Protein AF-B5W7U4-F1 (afdb_monomer)

Secondary structure (DSSP, 8-state):
--------TTS--HHHHHHHHHHHHHTT-------TT----TTPPPHHHHHHHHH---GGG--EEEE---B---PPPHHHHHT--HHHHHHHHHHHHHHHHHHHHHHHHHHHHHHHT--EEEE--BS-EEE-SPPPTTSPPPEEEEEE-HHHHHHH----PPP--TT-GGGHHHHHHHHHHHHHH-B--SSSTT-BHHHHHHHHHHH-

Radius of gyration: 19.17 Å; Cα contacts (8 Å, |Δi|>4): 234; chains: 1; bounding box: 53×56×49 Å

Sequence (208 aa):
MPVFSDRRPDSLSQLDLARQINQALEQGAHVINISGGQLAQANEAYPALLLEKNNGLTLKDIAVLSIGTGNTTCPYSYEEIKGWSSLGWVQHLPDIFLNPASQNSEDIGNQILDSVGSDILRLDFDLNDRLQVEKQPGRLRSLLEKPHNRYIFKKYQKYQKIGEEIDNPENCQELIEAAKCFLDCGEVYDQKPGVPVRDAIPQFIKLH

pLDDT: mean 71.8, std 17.72, range [25.89, 96.06]

Mean predicted aligned error: 11.26 Å

Organism: NCBI:txid513049

Foldseek 3Di:
DDDDDDDDPPDCDPVNLVVLVVVLVVVPADEDEDELQPPDDPPDDQVLVVCCVPVVDDLQNYEYEYEYLAAEPDDDDPVRVVPDDPVNCVVCVSNVPSRVSSVVSVVVVCVVSVVSVHHYAYDYYHQKQFFDPDDDPPDDTDTDPQIAQPLCCVVPVDRDHADPDPPDPVRVVVSVVSSSSCQVANAGPDDDGPHRNVRVSVVSSVVD

Nearest PDB structures (foldseek):
  3gfr-assembly2_B  TM=2.392E-01  e=8.976E-02  Bacillus subtilis
  3gfq-assembly1_A  TM=2.478E-01  e=8.976E-02  Bacillus subtilis
  7bx9-assembly1_A  TM=2.805E-01  e=4.070E-01  Bacillus amyloliquefaciens
  2uz3-assembly1_A  TM=3.017E-01  e=7.640E-01  Ureaplasma urealyticum

Solvent-accessible surface area (backbone atoms only — not comparable to full-atom values): 12488 Å² total; per-residue (Å²): 131,91,80,86,82,87,88,58,99,90,53,88,40,75,67,52,52,52,48,51,53,51,50,40,45,76,71,67,44,53,76,48,79,53,51,36,74,63,80,70,57,98,83,64,72,58,70,66,60,51,45,24,72,74,68,74,46,56,62,59,79,44,48,36,50,30,47,46,87,49,38,84,56,82,80,80,50,71,74,57,59,71,68,49,50,78,68,52,51,61,72,46,44,61,73,66,52,31,58,57,48,24,52,51,53,47,56,52,48,50,54,58,33,56,75,57,71,20,57,69,47,67,49,63,48,65,48,37,47,42,58,47,86,70,80,51,89,99,51,83,64,50,70,41,96,72,46,15,19,59,36,45,25,73,73,68,76,40,89,44,63,61,75,78,62,89,88,44,74,84,35,51,65,54,52,52,50,41,52,53,26,32,47,73,75,29,52,33,72,89,86,51,70,78,40,42,37,69,55,48,55,60,52,57,62,71,76,98

Structure (mmCIF, N/CA/C/O backbone):
data_AF-B5W7U4-F1
#
_entry.id   AF-B5W7U4-F1
#
loop_
_atom_site.group_PDB
_atom_site.id
_atom_site.type_symbol
_atom_site.label_atom_id
_atom_site.label_alt_id
_atom_site.label_comp_id
_atom_site.label_asym_id
_atom_site.label_entity_id
_atom_site.label_seq_id
_atom_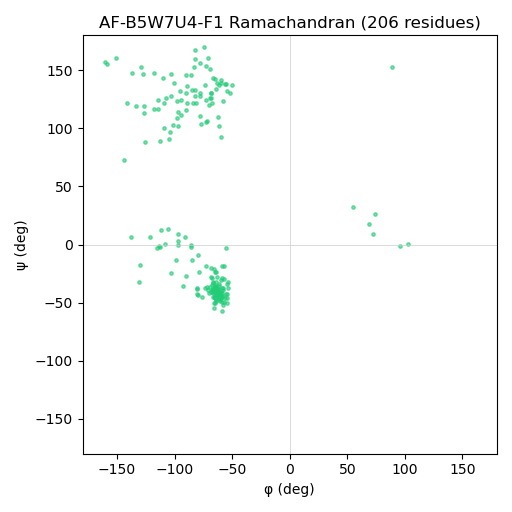site.pdbx_PDB_ins_code
_atom_site.Cartn_x
_atom_site.Cartn_y
_atom_site.Cartn_z
_atom_site.occupancy
_atom_site.B_iso_or_equiv
_atom_site.auth_seq_id
_atom_site.auth_comp_id
_atom_site.auth_asym_id
_atom_site.auth_atom_id
_atom_site.pdbx_PDB_model_num
ATOM 1 N N . MET A 1 1 ? -9.839 31.665 -4.319 1.00 25.89 1 MET A N 1
ATOM 2 C CA . MET A 1 1 ? -9.625 30.207 -4.191 1.00 25.89 1 MET A CA 1
ATOM 3 C C . MET A 1 1 ? -10.327 29.515 -5.343 1.00 25.89 1 MET A C 1
ATOM 5 O O . MET A 1 1 ? -11.517 29.777 -5.488 1.00 25.89 1 MET A O 1
ATOM 9 N N . PRO A 1 2 ? -9.665 28.690 -6.171 1.00 28.50 2 PRO A N 1
ATOM 10 C CA . PRO A 1 2 ? -10.399 27.908 -7.150 1.00 28.50 2 PRO A CA 1
ATOM 11 C C . PRO A 1 2 ? -11.054 26.709 -6.453 1.00 28.50 2 PRO A C 1
ATOM 13 O O . PRO A 1 2 ? -10.422 25.999 -5.674 1.00 28.50 2 PRO A O 1
ATOM 16 N N . VAL A 1 3 ? -12.344 26.534 -6.720 1.00 30.22 3 VAL A N 1
ATOM 17 C CA . VAL A 1 3 ? -13.163 25.394 -6.306 1.00 30.22 3 VAL A CA 1
ATOM 18 C C . VAL A 1 3 ? -13.204 24.443 -7.498 1.00 30.22 3 VAL A C 1
ATOM 20 O O . VAL A 1 3 ? -13.747 24.802 -8.542 1.00 30.22 3 VAL A O 1
ATOM 23 N N . PHE A 1 4 ? -12.618 23.254 -7.373 1.00 29.19 4 PHE A N 1
ATOM 24 C CA . PHE A 1 4 ? -12.817 22.187 -8.354 1.00 29.19 4 PHE A CA 1
ATOM 25 C C . PHE A 1 4 ? -14.143 21.485 -8.044 1.00 29.19 4 PHE A C 1
ATOM 27 O O . PHE A 1 4 ? -14.347 21.005 -6.931 1.00 29.19 4 PHE A O 1
ATOM 34 N N . SER A 1 5 ? -15.065 21.463 -9.010 1.00 35.34 5 SER A N 1
ATOM 35 C CA . SER A 1 5 ? -16.330 20.733 -8.904 1.00 35.34 5 SER A CA 1
ATOM 36 C C . SER A 1 5 ? -16.212 19.383 -9.610 1.00 35.34 5 SER A C 1
ATOM 38 O O . SER A 1 5 ? -16.190 19.348 -10.841 1.00 35.34 5 SER A O 1
ATOM 40 N N . ASP A 1 6 ? -16.184 18.287 -8.856 1.00 37.12 6 ASP A N 1
ATOM 41 C CA . ASP A 1 6 ? -16.332 16.941 -9.414 1.00 37.12 6 ASP A CA 1
ATOM 42 C C . ASP A 1 6 ? -17.819 16.564 -9.435 1.00 37.12 6 ASP A C 1
ATOM 44 O O . ASP A 1 6 ? -18.481 16.489 -8.401 1.00 37.12 6 ASP A O 1
ATOM 48 N N . ARG A 1 7 ? -18.376 16.374 -10.636 1.00 36.41 7 ARG A N 1
ATOM 49 C CA . ARG A 1 7 ? -19.742 15.877 -10.854 1.00 36.41 7 ARG A CA 1
ATOM 50 C C . ARG A 1 7 ? -19.669 14.489 -11.486 1.00 36.41 7 ARG A C 1
ATOM 52 O O . ARG A 1 7 ? -19.688 14.381 -12.711 1.00 36.41 7 ARG A O 1
ATOM 59 N N . ARG A 1 8 ? -19.611 13.433 -10.670 1.00 40.44 8 ARG A N 1
ATOM 60 C CA . ARG A 1 8 ? -19.979 12.063 -11.075 1.00 40.44 8 ARG A CA 1
ATOM 61 C C . ARG A 1 8 ? -20.711 11.360 -9.917 1.00 40.44 8 ARG A C 1
ATOM 63 O O . ARG A 1 8 ? -20.119 11.259 -8.850 1.00 40.44 8 ARG A O 1
ATOM 70 N N . PRO A 1 9 ? -21.960 10.890 -10.103 1.00 37.53 9 PRO A N 1
ATOM 71 C CA . PRO A 1 9 ? -22.783 10.325 -9.022 1.00 37.53 9 PRO A CA 1
ATOM 72 C C . PRO A 1 9 ? -22.293 8.983 -8.449 1.00 37.53 9 PRO A C 1
ATOM 74 O O . PRO A 1 9 ? -22.641 8.654 -7.322 1.00 37.53 9 PRO A O 1
ATOM 77 N N . ASP A 1 10 ? -21.467 8.235 -9.195 1.00 39.84 10 ASP A N 1
ATOM 78 C CA . ASP A 1 10 ? -21.130 6.830 -8.884 1.00 39.84 10 ASP A CA 1
ATOM 79 C C . ASP A 1 10 ? -19.658 6.620 -8.461 1.00 39.84 10 ASP A C 1
ATOM 81 O O . ASP A 1 10 ? -19.134 5.499 -8.412 1.00 39.84 10 ASP A O 1
ATOM 85 N N . SER A 1 11 ? -18.946 7.710 -8.179 1.00 42.41 11 SER A N 1
ATOM 86 C CA . SER A 1 11 ? -17.559 7.680 -7.716 1.00 42.41 11 SER A CA 1
ATOM 87 C C . SER A 1 11 ? -17.435 8.483 -6.437 1.00 42.41 11 SER A C 1
ATOM 89 O O . SER A 1 11 ? -17.670 9.687 -6.448 1.00 42.41 11 SER A O 1
ATOM 91 N N . LEU A 1 12 ? -17.027 7.814 -5.363 1.00 41.31 12 LEU A N 1
ATOM 92 C CA . LEU A 1 12 ? -16.633 8.447 -4.112 1.00 41.31 12 LEU A CA 1
ATOM 93 C C . LEU A 1 12 ? -15.423 9.341 -4.432 1.00 41.31 12 LEU A C 1
ATOM 95 O O . LEU A 1 12 ? -14.332 8.840 -4.713 1.00 41.31 12 LEU A O 1
ATOM 99 N N . SER A 1 13 ? -15.645 10.652 -4.547 1.00 47.38 13 SER A N 1
ATOM 100 C CA . SER A 1 13 ? -14.589 11.581 -4.953 1.00 47.38 13 SER A CA 1
ATOM 101 C C . SER A 1 13 ? -13.556 11.723 -3.832 1.00 47.38 13 SER A C 1
ATOM 103 O O . SER A 1 13 ? -13.844 11.445 -2.667 1.00 47.38 13 SER A O 1
ATOM 105 N N . GLN A 1 14 ? -12.345 12.194 -4.145 1.00 37.75 14 GLN A N 1
ATOM 106 C CA . GLN A 1 14 ? -11.347 12.489 -3.103 1.00 37.75 14 GLN A CA 1
ATOM 107 C C . GLN A 1 14 ? -11.877 13.508 -2.079 1.00 37.75 14 GLN A C 1
ATOM 109 O O . GLN A 1 14 ? -11.525 13.445 -0.903 1.00 37.75 14 GLN A O 1
ATOM 114 N N . LEU A 1 15 ? -12.774 14.403 -2.512 1.00 41.50 15 LEU A N 1
ATOM 115 C CA . LEU A 1 15 ? -13.481 15.330 -1.638 1.00 41.50 15 LEU A CA 1
ATOM 116 C C . LEU A 1 15 ? -14.472 14.599 -0.722 1.00 41.50 15 LEU A C 1
ATOM 118 O O . LEU A 1 15 ? -14.550 14.930 0.454 1.00 41.50 15 LEU A O 1
ATOM 122 N N . ASP A 1 16 ? -15.198 13.599 -1.224 1.00 46.88 16 ASP A N 1
ATOM 123 C CA . ASP A 1 16 ? -16.137 12.811 -0.415 1.00 46.88 16 ASP A CA 1
ATOM 124 C C . ASP A 1 16 ? -15.412 11.932 0.602 1.00 46.88 16 ASP A C 1
ATOM 126 O O . ASP A 1 16 ? -15.879 11.811 1.732 1.00 46.88 16 ASP A O 1
ATOM 130 N N . LEU A 1 17 ? -14.254 11.372 0.237 1.00 45.28 17 LEU A N 1
ATOM 131 C CA . LEU A 1 17 ? -13.391 10.642 1.166 1.00 45.28 17 LEU A CA 1
ATOM 132 C C . LEU A 1 17 ? -12.855 11.576 2.258 1.00 45.28 17 LEU A C 1
ATOM 134 O O . LEU A 1 17 ? -12.986 11.273 3.438 1.00 45.28 17 LEU A O 1
ATOM 138 N N . ALA A 1 18 ? -12.325 12.744 1.883 1.00 45.62 18 ALA A N 1
ATOM 139 C CA . ALA A 1 18 ? -11.853 13.741 2.843 1.00 45.62 18 ALA A CA 1
ATOM 140 C C . ALA A 1 18 ? -12.984 14.250 3.755 1.00 45.62 18 ALA A C 1
ATOM 142 O O . ALA A 1 18 ? -12.779 14.440 4.952 1.00 45.62 18 ALA A O 1
ATOM 143 N N . ARG A 1 19 ? -14.197 14.432 3.216 1.00 49.47 19 ARG A N 1
ATOM 144 C CA . ARG A 1 19 ? -15.382 14.801 4.003 1.00 49.47 19 ARG A CA 1
ATOM 145 C C . ARG A 1 19 ? -15.801 13.695 4.959 1.00 49.47 19 ARG A C 1
ATOM 147 O O . ARG A 1 19 ? -16.132 14.014 6.090 1.00 49.47 19 ARG A O 1
ATOM 154 N N . GLN A 1 20 ? -15.768 12.435 4.535 1.00 49.50 20 GLN A N 1
ATOM 155 C CA . GLN A 1 20 ? -16.094 11.299 5.399 1.00 49.50 20 GLN A CA 1
ATOM 156 C C . GLN A 1 20 ? -15.055 11.110 6.507 1.00 49.50 20 GLN A C 1
ATOM 158 O O . GLN A 1 20 ? -15.439 10.884 7.647 1.00 49.50 20 GLN A O 1
ATOM 163 N N . ILE A 1 21 ? -13.764 11.295 6.208 1.00 51.03 21 ILE A N 1
ATOM 164 C CA . ILE A 1 21 ? -12.695 11.304 7.216 1.00 51.03 21 ILE A CA 1
ATOM 165 C C . ILE A 1 21 ? -12.925 12.436 8.225 1.00 51.03 21 ILE A C 1
ATOM 167 O O . ILE A 1 21 ? -12.909 12.193 9.427 1.00 51.03 21 ILE A O 1
ATOM 171 N N . ASN A 1 22 ? -13.203 13.659 7.760 1.00 49.38 22 ASN A N 1
ATOM 172 C CA . ASN A 1 22 ? -13.499 14.785 8.652 1.00 49.38 22 ASN A CA 1
ATOM 173 C C . ASN A 1 22 ? -14.768 14.556 9.483 1.00 49.38 22 ASN A C 1
ATOM 175 O O . ASN A 1 22 ? -14.786 14.878 10.663 1.00 49.38 22 ASN A O 1
ATOM 179 N N . GLN A 1 23 ? -15.809 13.970 8.894 1.00 50.22 23 GLN A N 1
ATOM 180 C CA . GLN A 1 23 ? -17.042 13.650 9.607 1.00 50.22 23 GLN A CA 1
ATOM 181 C C . GLN A 1 23 ? -16.817 12.569 10.674 1.00 50.22 23 GLN A C 1
ATOM 183 O O . GLN A 1 23 ? -17.358 12.688 11.768 1.00 50.22 23 GLN A O 1
ATOM 188 N N . ALA A 1 24 ? -15.990 11.559 10.391 1.00 48.78 24 ALA A N 1
ATOM 189 C CA . ALA A 1 24 ? -15.591 10.555 11.375 1.00 48.78 24 ALA A CA 1
ATOM 190 C C . ALA A 1 24 ? -14.791 11.194 12.526 1.00 48.78 24 ALA A C 1
ATOM 192 O O . ALA A 1 24 ? -15.079 10.932 13.691 1.00 48.78 24 ALA A O 1
ATOM 193 N N . LEU A 1 25 ? -13.853 12.102 12.218 1.00 48.84 25 LEU A N 1
ATOM 194 C CA . LEU A 1 25 ? -13.113 12.878 13.224 1.00 48.84 25 LEU A CA 1
ATOM 195 C C . LEU A 1 25 ? -14.047 13.720 14.113 1.00 48.84 25 LEU A C 1
ATOM 197 O O . LEU A 1 25 ? -13.903 13.720 15.333 1.00 48.84 25 LEU A O 1
ATOM 201 N N . GLU A 1 26 ? -15.028 14.409 13.520 1.00 48.09 26 GLU A N 1
ATOM 202 C CA . GLU A 1 26 ? -16.044 15.189 14.249 1.00 48.09 26 GLU A CA 1
ATOM 203 C C . GLU A 1 26 ? -16.940 14.316 15.142 1.00 48.09 26 GLU A C 1
ATOM 205 O O . GLU A 1 26 ? -17.432 14.787 16.167 1.00 48.09 26 GLU A O 1
ATOM 210 N N . GLN A 1 27 ? -17.141 13.047 14.776 1.00 51.25 27 GLN A N 1
ATOM 211 C CA . GLN A 1 27 ? -17.921 12.072 15.543 1.00 51.25 27 GLN A CA 1
ATOM 212 C C . GLN A 1 27 ? -17.107 11.361 16.633 1.00 51.25 27 GLN A C 1
ATOM 214 O O . GLN A 1 27 ? -17.669 10.581 17.397 1.00 51.25 27 GLN A O 1
ATOM 219 N N . GLY A 1 28 ? -15.818 11.686 16.768 1.00 43.66 28 GLY A N 1
ATOM 220 C CA . GLY A 1 28 ? -14.948 11.161 17.818 1.00 43.66 28 GLY A CA 1
ATOM 221 C C . GLY A 1 28 ? -13.998 10.058 17.358 1.00 43.66 28 GLY A C 1
ATOM 222 O O . GLY A 1 28 ? -13.191 9.604 18.169 1.00 43.66 28 GLY A O 1
ATOM 223 N N . ALA A 1 29 ? -14.009 9.669 16.078 1.00 48.19 29 ALA A N 1
ATOM 224 C CA . ALA A 1 29 ? -13.000 8.761 15.543 1.00 48.19 29 ALA A CA 1
ATOM 225 C C . ALA A 1 29 ? -11.613 9.405 15.656 1.00 48.19 29 ALA A C 1
ATOM 227 O O . ALA A 1 29 ? -11.428 10.591 15.382 1.00 48.19 29 ALA A O 1
ATOM 228 N N . HIS A 1 30 ? -10.619 8.628 16.070 1.00 53.00 30 HIS A N 1
ATOM 229 C CA . HIS A 1 30 ? -9.242 9.095 16.190 1.00 53.00 30 HIS A CA 1
ATOM 230 C C . HIS A 1 30 ? -8.434 8.538 15.020 1.00 53.00 30 HIS A C 1
ATOM 232 O O . HIS A 1 30 ? -7.978 7.400 15.045 1.00 53.00 30 HIS A O 1
ATOM 238 N N . VAL A 1 31 ? -8.264 9.334 13.960 1.00 46.78 31 VAL A N 1
ATOM 239 C CA . VAL A 1 31 ? -7.484 8.911 12.789 1.00 46.78 31 VAL A CA 1
ATOM 240 C C . VAL A 1 31 ? -5.997 9.023 13.108 1.00 46.78 31 VAL A C 1
ATOM 242 O O . VAL A 1 31 ? -5.451 10.121 13.219 1.00 46.78 31 VAL A O 1
ATOM 245 N N . ILE A 1 32 ? -5.333 7.877 13.229 1.00 51.22 32 ILE A N 1
ATOM 246 C CA . ILE A 1 32 ? -3.880 7.800 13.360 1.00 51.22 32 ILE A CA 1
ATOM 247 C C . ILE A 1 32 ? -3.292 7.521 11.979 1.00 51.22 32 ILE A C 1
ATOM 249 O O . ILE A 1 32 ? -3.282 6.386 11.511 1.00 51.22 32 ILE A O 1
ATOM 253 N N . ASN A 1 33 ? -2.756 8.557 11.334 1.00 45.91 33 ASN A N 1
ATOM 254 C CA . ASN A 1 33 ? -1.954 8.366 10.133 1.00 45.91 33 ASN A CA 1
ATOM 255 C C . ASN A 1 33 ? -0.597 7.758 10.511 1.00 45.91 33 ASN A C 1
ATOM 257 O O . ASN A 1 33 ? 0.261 8.457 11.049 1.00 45.91 33 ASN A O 1
ATOM 261 N N . ILE A 1 34 ? -0.398 6.476 10.214 1.00 49.34 34 ILE A N 1
ATOM 262 C CA . ILE A 1 34 ? 0.911 5.827 10.313 1.00 49.34 34 ILE A CA 1
ATOM 263 C C . ILE A 1 34 ? 1.449 5.653 8.898 1.00 49.34 34 ILE A C 1
ATOM 265 O O . ILE A 1 34 ? 1.186 4.654 8.223 1.00 49.34 34 ILE A O 1
ATOM 269 N N . SER A 1 35 ? 2.201 6.653 8.430 1.00 47.84 35 SER A N 1
ATOM 270 C CA . SER A 1 35 ? 2.972 6.491 7.201 1.00 47.84 35 SER A CA 1
ATOM 271 C C . SER A 1 35 ? 4.105 5.503 7.469 1.00 47.84 35 SER A C 1
ATOM 273 O O . SER A 1 35 ? 4.905 5.723 8.379 1.00 47.84 35 SER A O 1
ATOM 275 N N . GLY A 1 36 ? 4.205 4.457 6.651 1.00 42.00 36 GLY A N 1
ATOM 276 C CA . GLY A 1 36 ? 5.227 3.412 6.771 1.00 42.00 36 GLY A CA 1
ATOM 277 C C . GLY A 1 36 ? 6.680 3.899 6.721 1.00 42.00 36 GLY A C 1
ATOM 278 O O . GLY A 1 36 ? 7.585 3.200 7.162 1.00 42.00 36 GLY A O 1
ATOM 279 N N . GLY A 1 37 ? 6.906 5.114 6.212 1.00 40.34 37 GLY A N 1
ATOM 280 C CA . GLY A 1 37 ? 8.225 5.743 6.136 1.00 40.34 37 GLY A CA 1
ATOM 281 C C . GLY A 1 37 ? 8.661 6.500 7.394 1.00 40.34 37 GLY A C 1
ATOM 282 O O . GLY A 1 37 ? 9.768 7.041 7.420 1.00 40.34 37 GLY A O 1
ATOM 283 N N . GLN A 1 38 ? 7.824 6.579 8.434 1.00 43.66 38 GLN A N 1
ATOM 284 C CA . GLN A 1 38 ? 8.236 7.207 9.683 1.00 43.66 38 GLN A CA 1
ATOM 285 C C . GLN A 1 38 ? 9.127 6.226 10.446 1.00 43.66 38 GLN A C 1
ATOM 287 O O . GLN A 1 38 ? 8.646 5.259 11.031 1.00 43.66 38 GLN A O 1
ATOM 292 N N . LEU A 1 39 ? 10.440 6.477 10.424 1.00 39.34 39 LEU A N 1
ATOM 293 C CA . LEU A 1 39 ? 11.394 5.814 11.307 1.00 39.34 39 LEU A CA 1
ATOM 294 C C . LEU A 1 39 ? 10.992 6.136 12.749 1.00 39.34 39 LEU A C 1
ATOM 296 O O . LEU A 1 39 ? 11.381 7.170 13.293 1.00 39.34 39 LEU A O 1
ATOM 300 N N . ALA A 1 40 ? 10.181 5.274 13.359 1.00 40.72 40 ALA A N 1
ATOM 301 C CA . ALA A 1 40 ? 9.973 5.320 14.792 1.00 40.72 40 ALA A CA 1
ATOM 302 C C . ALA A 1 40 ? 11.350 5.151 15.438 1.00 40.72 40 ALA A C 1
ATOM 304 O O . ALA A 1 40 ? 12.072 4.189 15.153 1.00 40.72 40 ALA A O 1
ATOM 305 N N . GLN A 1 41 ? 11.751 6.101 16.282 1.00 36.75 41 GLN A N 1
ATOM 306 C CA . GLN A 1 41 ? 12.904 5.866 17.139 1.00 36.75 41 GLN A CA 1
ATOM 307 C C . GLN A 1 41 ? 12.612 4.594 17.939 1.00 36.75 41 GLN A C 1
ATOM 309 O O . GLN A 1 41 ? 11.496 4.425 18.426 1.00 36.75 41 GLN A O 1
ATOM 314 N N . ALA A 1 42 ? 13.602 3.712 18.097 1.00 35.81 42 ALA A N 1
ATOM 315 C CA . ALA A 1 42 ? 13.455 2.385 18.713 1.00 35.81 42 ALA A CA 1
ATOM 316 C C . ALA A 1 42 ? 12.859 2.377 20.145 1.00 35.81 42 ALA A C 1
ATOM 318 O O . ALA A 1 42 ? 12.637 1.311 20.712 1.00 35.81 42 ALA A O 1
ATOM 319 N N . ASN A 1 43 ? 12.593 3.555 20.720 1.00 34.50 43 ASN A N 1
ATOM 320 C CA . ASN A 1 43 ? 12.099 3.777 22.073 1.00 34.50 43 ASN A CA 1
ATOM 321 C C . ASN A 1 43 ? 10.753 4.540 22.121 1.00 34.50 43 ASN A C 1
ATOM 323 O O . ASN A 1 43 ? 10.327 4.926 23.210 1.00 34.50 43 ASN A O 1
ATOM 327 N N . GLU A 1 44 ? 10.099 4.814 20.987 1.00 46.72 44 GLU A N 1
ATOM 328 C CA . GLU A 1 44 ? 8.803 5.507 20.955 1.00 46.72 44 GLU A CA 1
ATOM 329 C C . GLU A 1 44 ? 7.637 4.509 21.027 1.00 46.72 44 GLU A C 1
ATOM 331 O O . GLU A 1 44 ? 7.596 3.512 20.308 1.00 46.72 44 GLU A O 1
ATOM 336 N N . ALA A 1 45 ? 6.686 4.766 21.932 1.00 48.72 45 ALA A N 1
ATOM 337 C CA . ALA A 1 45 ? 5.472 3.964 22.046 1.00 48.72 45 ALA A CA 1
ATOM 338 C C . ALA A 1 45 ? 4.598 4.143 20.797 1.00 48.72 45 ALA A C 1
ATOM 340 O O . ALA A 1 45 ? 4.494 5.251 20.269 1.00 48.72 45 ALA A O 1
ATOM 341 N N . TYR A 1 46 ? 3.936 3.065 20.360 1.00 64.31 46 TYR A N 1
ATOM 342 C CA . TYR A 1 46 ? 3.002 3.102 19.234 1.00 64.31 46 TYR A CA 1
ATOM 343 C C . TYR A 1 46 ? 1.982 4.249 19.410 1.00 64.31 46 TYR A C 1
ATOM 345 O O . TYR A 1 46 ? 1.473 4.419 20.523 1.00 64.31 46 TYR A O 1
ATOM 353 N N . PRO A 1 47 ? 1.648 5.034 18.366 1.00 65.62 47 PRO A N 1
ATOM 354 C CA . PRO A 1 47 ? 0.862 6.263 18.521 1.00 65.62 47 PRO A CA 1
ATOM 355 C C . PRO A 1 47 ? -0.474 6.101 19.265 1.00 65.62 47 PRO A C 1
ATOM 357 O O . PRO A 1 47 ? -0.871 7.003 20.002 1.00 65.62 47 PRO A O 1
ATOM 360 N N . ALA A 1 48 ? -1.142 4.947 19.150 1.00 63.22 48 ALA A N 1
ATOM 361 C CA . ALA A 1 48 ? -2.380 4.683 19.891 1.00 63.22 48 ALA A CA 1
ATOM 362 C C . ALA A 1 48 ? -2.166 4.622 21.418 1.00 63.22 48 ALA A C 1
ATOM 364 O O . ALA A 1 48 ? -2.990 5.130 22.174 1.00 63.22 48 ALA A O 1
ATOM 365 N N . LEU A 1 49 ? -1.025 4.092 21.878 1.00 63.91 49 LEU A N 1
ATOM 366 C CA . LEU A 1 49 ? -0.656 4.061 23.301 1.00 63.91 49 LEU A CA 1
ATOM 367 C C . LEU A 1 49 ? -0.386 5.468 23.847 1.00 63.91 49 LEU A C 1
ATOM 369 O O . LEU A 1 49 ? -0.686 5.769 25.002 1.00 63.91 49 LEU A O 1
ATOM 373 N N . LEU A 1 50 ? 0.181 6.349 23.018 1.00 65.25 50 LEU A N 1
ATOM 374 C CA . LEU A 1 50 ? 0.382 7.752 23.384 1.00 65.25 50 LEU A CA 1
ATOM 375 C C . LEU A 1 50 ? -0.957 8.485 23.532 1.00 65.25 50 LEU A C 1
ATOM 377 O O . LEU A 1 50 ? -1.098 9.294 24.448 1.00 65.25 50 LEU A O 1
ATOM 381 N N . LEU A 1 51 ? -1.940 8.192 22.676 1.00 65.62 51 LEU A N 1
ATOM 382 C CA . LEU A 1 51 ? -3.289 8.759 22.776 1.00 65.62 51 LEU A CA 1
ATOM 383 C C . LEU A 1 51 ? -4.025 8.276 24.027 1.00 65.62 51 LEU A C 1
ATOM 385 O O . LEU A 1 51 ? -4.578 9.109 24.744 1.00 65.62 51 LEU A O 1
ATOM 389 N N . GLU A 1 52 ? -3.981 6.977 24.333 1.00 69.06 52 GLU A N 1
ATOM 390 C CA . GLU A 1 52 ? -4.530 6.434 25.585 1.00 69.06 52 GLU A CA 1
ATOM 391 C C . GLU A 1 52 ? -3.938 7.165 26.800 1.00 69.06 52 GLU A C 1
ATOM 393 O O . GLU A 1 52 ? -4.664 7.720 27.629 1.00 69.06 52 GLU A O 1
ATOM 398 N N . LYS A 1 53 ? -2.605 7.277 26.852 1.00 72.19 53 LYS A N 1
ATOM 399 C CA . LYS A 1 53 ? -1.901 7.934 27.960 1.00 72.19 53 LYS A CA 1
ATOM 400 C C . LYS A 1 53 ? -2.225 9.426 28.093 1.00 72.19 53 LYS A C 1
ATOM 402 O O . LYS A 1 53 ? -2.338 9.918 29.215 1.00 72.19 53 LYS A O 1
ATOM 407 N N . ASN A 1 54 ? -2.308 10.153 26.979 1.00 73.94 54 ASN A N 1
ATOM 408 C CA . ASN A 1 54 ? -2.398 11.616 26.994 1.00 73.94 54 ASN A CA 1
ATOM 409 C C . ASN A 1 54 ? -3.838 12.141 27.043 1.00 73.94 54 ASN A C 1
ATOM 411 O O . ASN A 1 54 ? -4.054 13.232 27.567 1.00 73.94 54 ASN A O 1
ATOM 415 N N . ASN A 1 55 ? -4.810 11.380 26.530 1.00 69.94 55 ASN A N 1
ATOM 416 C CA . ASN A 1 55 ? -6.192 11.844 26.369 1.00 69.94 55 ASN A CA 1
ATOM 417 C C . ASN A 1 55 ? -7.194 11.107 27.273 1.00 69.94 55 ASN A C 1
ATOM 419 O O . ASN A 1 55 ? -8.378 11.436 27.250 1.00 69.94 55 ASN A O 1
ATOM 423 N N . GLY A 1 56 ? -6.749 10.129 28.074 1.00 70.31 56 GLY A N 1
ATOM 424 C CA . GLY A 1 56 ? -7.627 9.360 28.966 1.00 70.31 56 GLY A CA 1
ATOM 425 C C . GLY A 1 56 ? -8.598 8.431 28.230 1.00 70.31 56 GLY A C 1
ATOM 426 O O . GLY A 1 56 ? -9.594 8.001 28.809 1.00 70.31 56 GLY A O 1
ATOM 427 N N . LEU A 1 57 ? -8.319 8.148 26.958 1.00 72.44 57 LEU A N 1
ATOM 428 C CA . LEU A 1 57 ? -9.013 7.136 26.167 1.00 72.44 57 LEU A CA 1
ATOM 429 C C . LEU A 1 57 ? -8.499 5.761 26.560 1.00 72.44 57 LEU A C 1
ATOM 431 O O . LEU A 1 57 ? -7.365 5.650 27.009 1.00 72.44 57 LEU A O 1
ATOM 435 N N . THR A 1 58 ? -9.289 4.716 26.345 1.00 77.69 58 THR A N 1
ATOM 436 C CA . THR A 1 58 ? -8.770 3.348 26.417 1.00 77.69 58 THR A CA 1
ATOM 437 C C . THR A 1 58 ? -8.588 2.812 25.008 1.00 77.69 58 THR A C 1
ATOM 439 O O . THR A 1 58 ? -9.359 3.175 24.120 1.00 77.69 58 THR A O 1
ATOM 442 N N . LEU A 1 59 ? -7.578 1.968 24.771 1.00 73.44 59 LEU A N 1
ATOM 443 C CA . LEU A 1 59 ? -7.315 1.471 23.412 1.00 73.44 59 LEU A CA 1
ATOM 444 C C . LEU A 1 59 ? -8.550 0.835 22.756 1.00 73.44 59 LEU A C 1
ATOM 446 O O . LEU A 1 59 ? -8.765 1.078 21.575 1.00 73.44 59 LEU A O 1
ATOM 450 N N . LYS A 1 60 ? -9.388 0.115 23.521 1.00 78.88 60 LYS A N 1
ATOM 451 C CA . LYS A 1 60 ? -10.655 -0.495 23.055 1.00 78.88 60 LYS A CA 1
ATOM 452 C C . LYS A 1 60 ? -11.678 0.505 22.492 1.00 78.88 60 LYS A C 1
ATOM 454 O O . LYS A 1 60 ? -12.610 0.096 21.813 1.00 78.88 60 LYS A O 1
ATOM 459 N N . ASP A 1 61 ? -11.528 1.792 22.806 1.00 76.25 61 ASP A N 1
ATOM 460 C CA . ASP A 1 61 ? -12.398 2.868 22.325 1.00 76.25 61 ASP A CA 1
ATOM 461 C C . ASP A 1 61 ? -11.785 3.578 21.097 1.00 76.25 61 ASP A C 1
ATOM 463 O O . ASP A 1 61 ? -12.329 4.566 20.608 1.00 76.25 61 ASP A O 1
ATOM 467 N N . ILE A 1 62 ? -10.628 3.108 20.609 1.00 74.50 62 ILE A N 1
ATOM 468 C CA . ILE A 1 62 ? -9.898 3.676 19.475 1.00 74.50 62 ILE A CA 1
ATOM 469 C C . ILE A 1 62 ? -9.996 2.718 18.289 1.00 74.50 62 ILE A C 1
ATOM 471 O O . ILE A 1 62 ? -9.513 1.590 18.354 1.00 74.50 62 ILE A O 1
ATOM 475 N N . ALA A 1 63 ? -10.534 3.217 17.179 1.00 76.81 63 ALA A N 1
ATOM 476 C CA . ALA A 1 63 ? -10.417 2.589 15.870 1.00 76.81 63 ALA A CA 1
ATOM 477 C C . ALA A 1 63 ? -9.323 3.289 15.051 1.00 76.81 63 ALA A C 1
ATOM 479 O O . ALA A 1 63 ? -9.226 4.519 15.071 1.00 76.81 63 ALA A O 1
ATOM 480 N N . VAL A 1 64 ? -8.500 2.532 14.320 1.00 75.88 64 VAL A N 1
ATOM 481 C CA . VAL A 1 64 ? -7.347 3.078 13.579 1.00 75.88 64 VAL A CA 1
ATOM 482 C C . VAL A 1 64 ? -7.523 2.942 12.069 1.00 75.88 64 VAL A C 1
ATOM 484 O O . VAL A 1 64 ? -7.514 1.841 11.541 1.00 75.88 64 VAL A O 1
ATOM 487 N N . LEU A 1 65 ? -7.594 4.059 11.343 1.00 77.25 65 LEU A N 1
ATOM 488 C CA . LEU A 1 65 ? -7.444 4.072 9.882 1.00 77.25 65 LEU A CA 1
ATOM 489 C C . LEU A 1 65 ? -5.984 4.365 9.520 1.00 77.25 65 LEU A C 1
ATOM 491 O O . LEU A 1 65 ? -5.513 5.483 9.716 1.00 77.25 65 LEU A O 1
ATOM 495 N N . SER A 1 66 ? -5.291 3.375 8.964 1.00 76.19 66 SER A N 1
ATOM 496 C CA . SER A 1 66 ? -3.877 3.447 8.594 1.00 76.19 66 SER A CA 1
ATOM 497 C C . SER A 1 66 ? -3.726 3.531 7.073 1.00 76.19 66 SER A C 1
ATOM 499 O O . SER A 1 66 ? -4.255 2.685 6.356 1.00 76.19 66 SER A O 1
ATOM 501 N N . ILE A 1 67 ? -3.016 4.542 6.562 1.00 76.38 67 ILE A N 1
ATOM 502 C CA . ILE A 1 67 ? -2.850 4.776 5.117 1.00 76.38 67 ILE A CA 1
ATOM 503 C C . ILE A 1 67 ? -1.370 4.657 4.753 1.00 76.38 67 ILE A C 1
ATOM 505 O O . ILE A 1 67 ? -0.535 5.438 5.212 1.00 76.38 67 ILE A O 1
ATOM 509 N N . GLY A 1 68 ? -1.049 3.668 3.925 1.00 74.94 68 GLY A N 1
ATOM 510 C CA . GLY A 1 68 ? 0.281 3.471 3.371 1.00 74.94 68 GLY A CA 1
ATOM 511 C C . GLY A 1 68 ? 0.547 4.346 2.149 1.00 74.94 68 GLY A C 1
ATOM 512 O O . GLY A 1 68 ? -0.364 4.833 1.478 1.00 74.94 68 GLY A O 1
ATOM 513 N N . THR A 1 69 ? 1.828 4.539 1.849 1.00 75.19 69 THR A N 1
ATOM 514 C CA . THR A 1 69 ? 2.299 5.241 0.644 1.00 75.19 69 THR A CA 1
ATOM 515 C C . THR A 1 69 ? 2.519 4.292 -0.537 1.00 75.19 69 THR A C 1
ATOM 517 O O . THR A 1 69 ? 3.024 4.713 -1.575 1.00 75.19 69 THR A O 1
ATOM 520 N N . GLY A 1 70 ? 2.141 3.023 -0.384 1.00 76.81 70 GLY A N 1
ATOM 521 C CA . GLY A 1 70 ? 2.495 1.947 -1.289 1.00 76.81 70 GLY A CA 1
ATOM 522 C C . GLY A 1 70 ? 3.820 1.287 -0.913 1.00 76.81 70 GLY A C 1
ATOM 523 O O . GLY A 1 70 ? 4.710 1.913 -0.333 1.00 76.81 70 GLY A O 1
ATOM 524 N N . ASN A 1 71 ? 3.948 0.015 -1.281 1.00 78.19 71 ASN A N 1
ATOM 525 C CA . ASN A 1 71 ? 5.134 -0.797 -1.038 1.00 78.19 71 ASN A CA 1
ATOM 526 C C . ASN A 1 71 ? 5.958 -0.944 -2.321 1.00 78.19 71 ASN A C 1
ATOM 528 O O . ASN A 1 71 ? 5.439 -1.369 -3.363 1.00 78.19 71 ASN A O 1
ATOM 532 N N . THR A 1 72 ? 7.261 -0.642 -2.247 1.00 77.62 72 THR A N 1
ATOM 533 C CA . THR A 1 72 ? 8.188 -1.080 -3.299 1.00 77.62 72 THR A CA 1
ATOM 534 C C . THR A 1 72 ? 8.333 -2.595 -3.233 1.00 77.62 72 THR A C 1
ATOM 536 O O . THR A 1 72 ? 8.584 -3.172 -2.178 1.00 77.62 72 THR A O 1
ATOM 539 N N . THR A 1 73 ? 8.180 -3.257 -4.374 1.00 71.38 73 THR A N 1
ATOM 540 C CA . THR A 1 73 ? 8.395 -4.705 -4.502 1.00 71.38 73 THR A CA 1
ATOM 541 C C . THR A 1 73 ? 9.692 -5.014 -5.235 1.00 71.38 73 THR A C 1
ATOM 543 O O . THR A 1 73 ? 9.871 -6.138 -5.710 1.00 71.38 73 THR A O 1
ATOM 546 N N . CYS A 1 74 ? 10.569 -4.014 -5.401 1.00 73.50 74 CYS A N 1
ATOM 547 C CA . CYS A 1 74 ? 11.776 -4.117 -6.206 1.00 73.50 74 CYS A CA 1
ATOM 548 C C . CYS A 1 74 ? 12.717 -5.187 -5.627 1.00 73.50 74 CYS A C 1
ATOM 550 O O . CYS A 1 74 ? 13.274 -4.992 -4.546 1.00 73.50 74 CYS A O 1
ATOM 552 N N . PRO A 1 75 ? 12.894 -6.340 -6.303 1.00 76.19 75 PRO A N 1
ATOM 553 C CA . PRO A 1 75 ? 13.818 -7.349 -5.828 1.00 76.19 75 PRO A CA 1
ATOM 554 C C . PRO A 1 75 ? 15.230 -6.985 -6.280 1.00 76.19 75 PRO A C 1
ATOM 556 O O . PRO A 1 75 ? 15.458 -6.726 -7.461 1.00 76.19 75 PRO A O 1
ATOM 559 N N . TYR A 1 76 ? 16.180 -7.055 -5.358 1.00 78.56 76 TYR A N 1
ATOM 560 C CA . TYR A 1 76 ? 17.598 -6.937 -5.669 1.00 78.56 76 TYR A CA 1
ATOM 561 C C . TYR A 1 76 ? 18.216 -8.324 -5.847 1.00 78.56 76 TYR A C 1
ATOM 563 O O . TYR A 1 76 ? 18.012 -9.220 -5.020 1.00 78.56 76 TYR A O 1
ATOM 571 N N . SER A 1 77 ? 18.980 -8.521 -6.923 1.00 76.88 77 SER A N 1
ATOM 572 C CA . SER A 1 77 ? 19.724 -9.774 -7.106 1.00 76.88 77 SER A CA 1
ATOM 573 C C . SER A 1 77 ? 21.055 -9.749 -6.352 1.00 76.88 77 SER A C 1
ATOM 575 O O . SER A 1 77 ? 21.650 -8.693 -6.149 1.00 76.88 77 SER A O 1
ATOM 577 N N . TYR A 1 78 ? 21.568 -10.919 -5.958 1.00 77.56 78 TYR A N 1
ATOM 578 C CA . TYR A 1 78 ? 22.870 -10.990 -5.284 1.00 77.56 78 TYR A CA 1
ATOM 579 C C . TYR A 1 78 ? 23.996 -10.391 -6.136 1.00 77.56 78 TYR A C 1
ATOM 581 O O . TYR A 1 78 ? 24.805 -9.626 -5.622 1.00 77.56 78 TYR A O 1
ATOM 589 N N . GLU A 1 79 ? 24.041 -10.709 -7.433 1.00 78.31 79 GLU A N 1
ATOM 590 C CA . GLU A 1 79 ? 25.094 -10.202 -8.323 1.00 78.31 79 GLU A CA 1
ATOM 591 C C . GLU A 1 79 ? 25.008 -8.683 -8.521 1.00 78.31 79 GLU A C 1
ATOM 593 O O . GLU A 1 79 ? 26.038 -8.022 -8.629 1.00 78.31 79 GLU A O 1
ATOM 598 N N . GLU A 1 80 ? 23.800 -8.117 -8.501 1.00 80.31 80 GLU A N 1
ATOM 599 C CA . GLU A 1 80 ? 23.581 -6.669 -8.526 1.00 80.31 80 GLU A CA 1
ATOM 600 C C . GLU A 1 80 ? 24.115 -6.004 -7.254 1.00 80.31 80 GLU A C 1
ATOM 602 O O . GLU A 1 80 ? 24.984 -5.138 -7.343 1.00 80.31 80 GLU A O 1
ATOM 607 N N . ILE A 1 81 ? 23.675 -6.467 -6.077 1.00 82.44 81 ILE A N 1
ATOM 608 C CA . ILE A 1 81 ? 24.104 -5.914 -4.783 1.00 82.44 81 ILE A CA 1
ATOM 609 C C . ILE A 1 81 ? 25.618 -6.061 -4.604 1.00 82.44 81 ILE A C 1
ATOM 611 O O . ILE A 1 81 ? 26.296 -5.149 -4.136 1.00 82.44 81 ILE A O 1
ATOM 615 N N . LYS A 1 82 ? 26.181 -7.211 -4.989 1.00 79.31 82 LYS A N 1
ATOM 616 C CA . LYS A 1 82 ? 27.623 -7.475 -4.913 1.00 79.31 82 LYS A CA 1
ATOM 617 C C . LYS A 1 82 ? 28.435 -6.479 -5.745 1.00 79.31 82 LYS A C 1
ATOM 619 O O . LYS 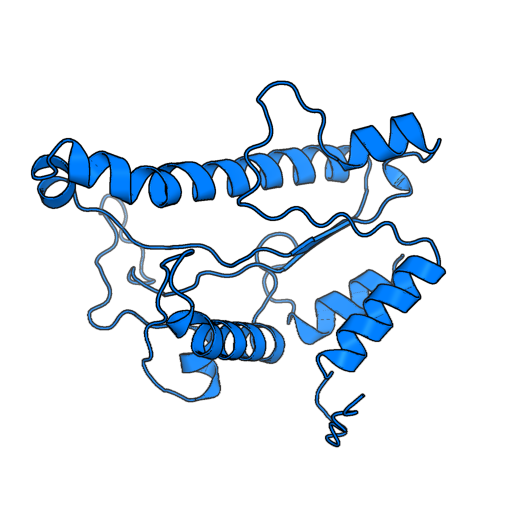A 1 82 ? 29.578 -6.194 -5.395 1.00 79.31 82 LYS A O 1
ATOM 624 N N . GLY A 1 83 ? 27.863 -5.972 -6.835 1.00 84.06 83 GLY A N 1
ATOM 625 C CA . GLY A 1 83 ? 28.477 -4.960 -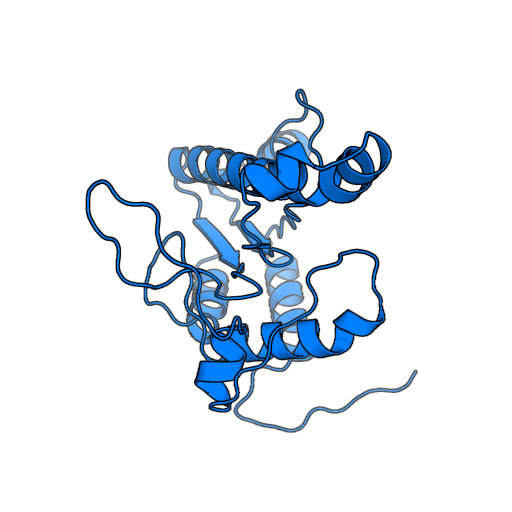7.690 1.00 84.06 83 GLY A CA 1
ATOM 626 C C . GLY A 1 83 ? 28.373 -3.531 -7.154 1.00 84.06 83 GLY A C 1
ATOM 627 O O . GLY A 1 83 ? 28.997 -2.633 -7.722 1.00 84.06 83 GLY A O 1
ATOM 628 N N . TRP A 1 84 ? 27.609 -3.286 -6.085 1.00 84.62 84 TRP A N 1
ATOM 629 C CA . TRP A 1 84 ? 27.433 -1.940 -5.552 1.00 84.62 84 TRP A CA 1
ATOM 630 C C . TRP A 1 84 ? 28.715 -1.398 -4.922 1.00 84.62 84 TRP A C 1
ATOM 632 O O . TRP A 1 84 ? 29.337 -2.013 -4.054 1.00 84.62 84 TRP A O 1
ATOM 642 N N . SER A 1 85 ? 29.072 -0.179 -5.326 1.00 85.75 85 SER A N 1
ATOM 643 C CA . SER A 1 85 ? 30.037 0.640 -4.595 1.00 85.75 85 SER A CA 1
ATOM 644 C C . SER A 1 85 ? 29.399 1.207 -3.322 1.00 85.75 85 SER A C 1
ATOM 646 O O . SER A 1 85 ? 28.182 1.160 -3.146 1.00 85.75 85 SER A O 1
ATOM 648 N N . SER A 1 86 ? 30.203 1.806 -2.443 1.00 79.81 86 SER A N 1
ATOM 649 C CA . SER A 1 86 ? 29.707 2.492 -1.242 1.00 79.81 86 SER A CA 1
ATOM 650 C C . SER A 1 86 ? 28.645 3.559 -1.543 1.00 79.81 86 SER A C 1
ATOM 652 O O . SER A 1 86 ? 27.718 3.722 -0.757 1.00 79.81 86 SER A O 1
ATOM 654 N N . LEU A 1 87 ? 28.736 4.250 -2.686 1.00 78.12 87 LEU A N 1
ATOM 655 C CA . LEU A 1 87 ? 27.724 5.221 -3.114 1.00 78.12 87 LEU A CA 1
ATOM 656 C C . LEU A 1 87 ? 26.414 4.542 -3.543 1.00 78.12 87 LEU A C 1
ATOM 658 O O . LEU A 1 87 ? 25.344 5.039 -3.209 1.00 78.12 87 LEU A O 1
ATOM 662 N N . GLY A 1 88 ? 26.502 3.395 -4.226 1.00 74.75 88 GLY A N 1
ATOM 663 C CA . GLY A 1 88 ? 25.328 2.597 -4.594 1.00 74.75 88 GLY A CA 1
ATOM 664 C C . GLY A 1 88 ? 24.583 2.085 -3.361 1.00 74.75 88 GLY A C 1
ATOM 665 O O . GLY A 1 88 ? 23.370 2.226 -3.272 1.00 74.75 88 GLY A O 1
ATOM 666 N N . TRP A 1 89 ? 25.314 1.609 -2.346 1.00 79.38 89 TRP A N 1
ATOM 667 C CA . TRP A 1 89 ? 24.715 1.227 -1.064 1.00 79.38 89 TRP A CA 1
ATOM 668 C C . TRP A 1 89 ? 23.931 2.371 -0.416 1.00 79.38 89 TRP A C 1
ATOM 670 O O . TRP A 1 89 ? 22.804 2.148 0.008 1.00 79.38 89 TRP A O 1
ATOM 680 N N . VAL A 1 90 ? 24.496 3.586 -0.367 1.00 74.12 90 VAL A N 1
ATOM 681 C CA . VAL A 1 90 ? 23.837 4.760 0.236 1.00 74.12 90 VAL A CA 1
ATOM 682 C C . VAL A 1 90 ? 22.542 5.128 -0.492 1.00 74.12 90 VAL A C 1
ATOM 684 O O . VAL A 1 90 ? 21.564 5.464 0.171 1.00 74.12 90 VAL A O 1
ATOM 687 N N . GLN A 1 9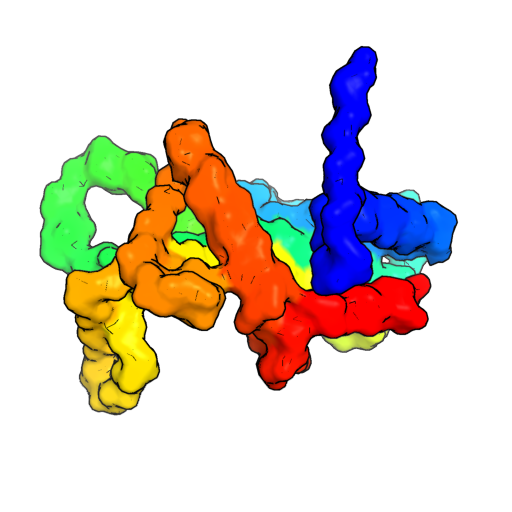1 ? 22.515 5.036 -1.825 1.00 73.69 91 GLN A N 1
ATOM 688 C CA . GLN A 1 91 ? 21.327 5.353 -2.627 1.00 73.69 91 GLN A CA 1
ATOM 689 C C . GLN A 1 91 ? 20.146 4.412 -2.344 1.00 73.69 91 GLN A C 1
ATOM 691 O O . GLN A 1 91 ? 19.008 4.862 -2.363 1.00 73.69 91 GLN A O 1
ATOM 696 N N . HIS A 1 92 ? 20.410 3.144 -2.017 1.00 73.62 92 HIS A N 1
ATOM 697 C CA . HIS A 1 92 ? 19.371 2.133 -1.780 1.00 73.62 92 HIS A CA 1
ATOM 698 C C . HIS A 1 92 ? 19.010 1.927 -0.299 1.00 73.62 92 HIS A C 1
ATOM 700 O O . HIS A 1 92 ? 18.141 1.110 0.012 1.00 73.62 92 HIS A O 1
ATOM 706 N N . LEU A 1 93 ? 19.646 2.651 0.635 1.00 69.56 93 LEU A N 1
ATOM 707 C CA . LEU A 1 93 ? 19.325 2.548 2.066 1.00 69.56 93 LEU A CA 1
ATOM 708 C C . LEU A 1 93 ? 17.831 2.792 2.363 1.00 69.56 93 LEU A C 1
ATOM 710 O O . LEU A 1 93 ? 17.260 1.988 3.101 1.00 69.56 93 LEU A O 1
ATOM 714 N N . PRO A 1 94 ? 17.165 3.829 1.816 1.00 65.00 94 PRO A N 1
ATOM 715 C CA . PRO A 1 94 ? 15.748 4.052 2.098 1.00 65.00 94 PRO A CA 1
ATOM 716 C C . PRO A 1 94 ? 14.876 2.863 1.671 1.00 65.00 94 PRO A C 1
ATOM 718 O O . PRO A 1 94 ? 14.085 2.378 2.474 1.00 65.00 94 PRO A O 1
ATOM 721 N N . ASP A 1 95 ? 15.085 2.324 0.469 1.00 67.06 95 ASP A N 1
ATOM 722 C CA . ASP A 1 95 ? 14.293 1.200 -0.054 1.00 67.06 95 ASP A CA 1
ATOM 723 C C . ASP A 1 95 ? 14.462 -0.074 0.786 1.00 67.06 95 ASP A C 1
ATOM 725 O O . ASP A 1 95 ? 13.507 -0.816 1.017 1.00 67.06 95 ASP A O 1
ATOM 729 N N . ILE A 1 96 ? 15.685 -0.323 1.270 1.00 69.62 96 ILE A N 1
ATOM 730 C CA . ILE A 1 96 ? 16.009 -1.503 2.080 1.00 69.62 96 ILE A CA 1
ATOM 731 C C . ILE A 1 96 ? 15.435 -1.386 3.495 1.00 69.62 96 ILE A C 1
ATOM 733 O O . ILE A 1 96 ? 15.002 -2.392 4.053 1.00 69.62 96 ILE A O 1
ATOM 737 N N . PHE A 1 97 ? 15.445 -0.192 4.093 1.00 66.69 97 PHE A N 1
ATOM 738 C CA . PHE A 1 97 ? 15.145 -0.020 5.518 1.00 66.69 97 PHE A CA 1
ATOM 739 C C . PHE A 1 97 ? 13.746 0.537 5.822 1.00 66.69 97 PHE A C 1
ATOM 741 O O . PHE A 1 97 ? 13.230 0.257 6.904 1.00 66.69 97 PHE A O 1
ATOM 748 N N . LEU A 1 98 ? 13.098 1.265 4.906 1.00 64.19 98 LEU A N 1
ATOM 749 C CA . LEU A 1 98 ? 11.763 1.836 5.148 1.00 64.19 98 LEU A CA 1
ATOM 750 C C . LEU A 1 98 ? 10.653 0.783 5.062 1.00 64.19 98 LEU A C 1
ATOM 752 O O . LEU A 1 98 ? 9.810 0.715 5.952 1.00 64.19 98 LEU A O 1
ATOM 756 N N . ASN A 1 99 ? 10.680 -0.083 4.045 1.00 63.38 99 ASN A N 1
ATOM 757 C CA . ASN A 1 99 ? 9.677 -1.141 3.885 1.00 63.38 99 ASN A CA 1
ATOM 758 C C . ASN A 1 99 ? 9.592 -2.074 5.114 1.00 63.38 99 ASN A C 1
ATOM 760 O O . ASN A 1 99 ? 8.489 -2.279 5.626 1.00 63.38 99 ASN A O 1
ATOM 764 N N . PRO A 1 100 ? 10.711 -2.612 5.648 1.00 59.16 100 PRO A N 1
ATOM 765 C CA . PRO A 1 100 ? 10.665 -3.427 6.861 1.00 59.16 100 PRO A CA 1
ATOM 766 C C . PRO A 1 100 ? 10.200 -2.656 8.096 1.00 59.16 100 PRO A C 1
ATOM 768 O O . PRO A 1 100 ? 9.503 -3.221 8.932 1.00 59.16 100 PRO A O 1
ATOM 771 N N . ALA A 1 101 ? 10.561 -1.376 8.232 1.00 60.22 101 ALA A N 1
ATOM 772 C CA . ALA A 1 101 ? 10.089 -0.560 9.349 1.00 60.22 101 ALA A CA 1
ATOM 773 C C . ALA A 1 101 ? 8.564 -0.364 9.299 1.00 60.22 101 ALA A C 1
ATOM 775 O O . ALA A 1 101 ? 7.908 -0.503 10.331 1.00 60.22 101 ALA A O 1
ATOM 776 N N . SER A 1 102 ? 8.001 -0.130 8.105 1.00 62.75 102 SER A N 1
ATOM 777 C CA . SER A 1 102 ? 6.551 -0.070 7.886 1.00 62.75 102 SER A CA 1
ATOM 778 C C . SER A 1 102 ? 5.865 -1.368 8.304 1.00 62.75 102 SER A C 1
ATOM 780 O O . SER A 1 102 ? 4.929 -1.329 9.097 1.00 62.75 102 SER A O 1
ATOM 782 N N . GLN A 1 103 ? 6.357 -2.511 7.811 1.00 66.25 103 GLN A N 1
ATOM 783 C CA . GLN A 1 103 ? 5.786 -3.832 8.110 1.00 66.25 103 GLN A CA 1
ATOM 784 C C . GLN A 1 103 ? 5.870 -4.158 9.603 1.00 66.25 103 GLN A C 1
ATOM 786 O O . GLN A 1 103 ? 4.884 -4.560 10.207 1.00 66.25 103 GLN A O 1
ATOM 791 N N . ASN A 1 104 ? 7.014 -3.894 10.237 1.00 65.50 104 ASN A N 1
ATOM 792 C CA . ASN A 1 104 ? 7.172 -4.116 11.673 1.00 65.50 104 ASN A CA 1
ATOM 793 C C . ASN A 1 104 ? 6.238 -3.219 12.497 1.00 65.50 104 ASN A C 1
ATOM 795 O O . ASN A 1 104 ? 5.659 -3.670 13.483 1.00 65.50 104 ASN A O 1
ATOM 799 N N . SER A 1 105 ? 6.099 -1.942 12.120 1.00 66.12 105 SER A N 1
ATOM 800 C CA . SER A 1 105 ? 5.187 -1.027 12.812 1.00 66.12 105 SER A CA 1
ATOM 801 C C . SER A 1 105 ? 3.732 -1.460 12.656 1.00 66.12 105 SER A C 1
ATOM 803 O O . SER A 1 1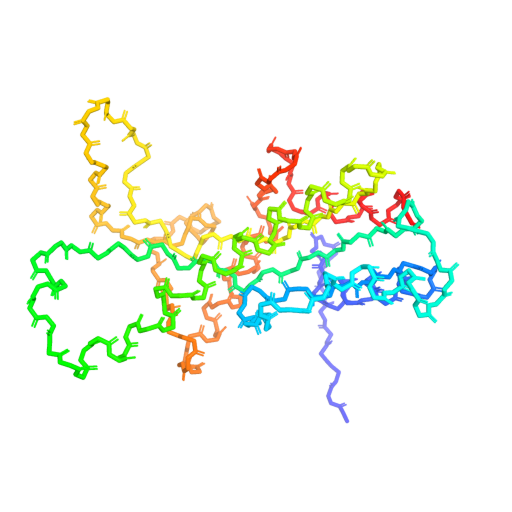05 ? 2.948 -1.288 13.590 1.00 66.12 105 SER A O 1
ATOM 805 N N . GLU A 1 106 ? 3.368 -1.993 11.492 1.00 69.62 106 GLU A N 1
ATOM 806 C CA . GLU A 1 106 ? 2.047 -2.552 11.235 1.00 69.62 106 GLU A CA 1
ATOM 807 C C . GLU A 1 106 ? 1.792 -3.798 12.086 1.00 69.62 106 GLU A C 1
ATOM 809 O O . GLU A 1 106 ? 0.802 -3.833 12.812 1.00 69.62 106 GLU A O 1
ATOM 814 N N . ASP A 1 107 ? 2.714 -4.762 12.095 1.00 71.00 107 ASP A N 1
ATOM 815 C CA . ASP A 1 107 ? 2.589 -5.992 12.884 1.00 71.00 107 ASP A CA 1
ATOM 816 C C . ASP A 1 107 ? 2.455 -5.706 14.386 1.00 71.00 107 ASP A C 1
ATOM 818 O O . ASP A 1 107 ? 1.632 -6.315 15.074 1.00 71.00 107 ASP A O 1
ATOM 822 N N . ILE A 1 108 ? 3.243 -4.758 14.906 1.00 69.50 108 ILE A N 1
ATOM 823 C CA . ILE A 1 108 ? 3.155 -4.318 16.305 1.00 69.50 108 ILE A CA 1
ATOM 824 C C . ILE A 1 108 ? 1.808 -3.636 16.567 1.00 69.50 108 ILE A C 1
ATOM 826 O O . ILE A 1 108 ? 1.166 -3.916 17.581 1.00 69.50 108 ILE A O 1
ATOM 830 N N . GLY A 1 109 ? 1.370 -2.753 15.666 1.00 70.94 109 GLY A N 1
ATOM 831 C CA . GLY A 1 109 ? 0.089 -2.059 15.776 1.00 70.94 109 GLY A CA 1
ATOM 832 C C . GLY A 1 109 ? -1.098 -3.019 15.797 1.00 70.94 109 GLY A C 1
ATOM 833 O O . GLY A 1 109 ? -1.943 -2.918 16.686 1.00 70.94 109 GLY A O 1
ATOM 834 N N . ASN A 1 110 ? -1.111 -3.981 14.873 1.00 74.00 110 ASN A N 1
ATOM 835 C CA . ASN A 1 110 ? -2.118 -5.035 14.790 1.00 74.00 110 ASN A CA 1
ATOM 836 C C . ASN A 1 110 ? -2.148 -5.855 16.084 1.00 74.00 110 ASN A C 1
ATOM 838 O O . ASN A 1 110 ? -3.198 -5.963 16.702 1.00 74.00 110 ASN A O 1
ATOM 842 N N . GLN A 1 111 ? -0.999 -6.329 16.580 1.00 72.94 111 GLN A N 1
ATOM 843 C CA . GLN A 1 111 ? -0.949 -7.097 17.833 1.00 72.94 111 GLN A CA 1
ATOM 844 C C . GLN A 1 111 ? -1.477 -6.315 19.044 1.00 72.94 111 GLN A C 1
ATOM 846 O O . GLN A 1 111 ? -2.181 -6.882 19.880 1.00 72.94 111 GLN A O 1
ATOM 851 N N . ILE A 1 112 ? -1.144 -5.024 19.157 1.00 76.62 112 ILE A N 1
ATOM 852 C CA . ILE A 1 112 ? -1.621 -4.175 20.257 1.00 76.62 112 ILE A CA 1
ATOM 853 C C . ILE A 1 112 ? -3.142 -4.011 20.180 1.00 76.62 112 ILE A C 1
ATOM 855 O O . ILE A 1 112 ? -3.822 -4.232 21.182 1.00 76.62 112 ILE A O 1
ATOM 859 N N . LEU A 1 113 ? -3.673 -3.638 19.015 1.00 77.44 113 LEU A N 1
ATOM 860 C CA . LEU A 1 113 ? -5.100 -3.359 18.835 1.00 77.44 113 LEU A CA 1
ATOM 861 C C . LEU A 1 113 ? -5.943 -4.639 18.921 1.00 77.44 113 LEU A C 1
ATOM 863 O O . LEU A 1 113 ? -6.935 -4.661 19.650 1.00 77.44 113 LEU A O 1
ATOM 867 N N . ASP A 1 114 ? -5.485 -5.737 18.318 1.00 78.88 114 ASP A N 1
ATOM 868 C CA . ASP A 1 114 ? -6.127 -7.051 18.420 1.00 78.88 114 ASP A CA 1
ATOM 869 C C . ASP A 1 114 ? -6.208 -7.525 19.878 1.00 78.88 114 ASP A C 1
ATOM 871 O O . ASP A 1 114 ? -7.218 -8.096 20.296 1.00 78.88 114 ASP A O 1
ATOM 875 N N . SER A 1 115 ? -5.175 -7.256 20.691 1.00 77.62 115 SER A N 1
ATOM 876 C CA . SER A 1 115 ? -5.137 -7.688 22.099 1.00 77.62 115 SER A CA 1
ATOM 877 C C . SER A 1 115 ? -6.226 -7.058 22.973 1.00 77.62 115 SER A C 1
ATOM 879 O O . SER A 1 115 ? -6.602 -7.633 23.997 1.00 77.62 115 SER A O 1
ATOM 881 N N . VAL A 1 116 ? -6.745 -5.897 22.568 1.00 79.62 116 VAL A N 1
ATOM 882 C CA . VAL A 1 116 ? -7.808 -5.168 23.274 1.00 79.62 116 VAL A CA 1
ATOM 883 C C . VAL A 1 116 ? -9.152 -5.213 22.541 1.00 79.62 116 VAL A C 1
ATOM 885 O O . VAL A 1 116 ? -10.133 -4.672 23.050 1.00 79.62 116 VAL A O 1
ATOM 888 N N . GLY A 1 117 ? -9.208 -5.885 21.386 1.00 78.38 117 GLY A N 1
ATOM 889 C CA . GLY A 1 117 ? -10.403 -5.991 20.549 1.00 78.38 117 GLY A CA 1
ATOM 890 C C . GLY A 1 117 ? -10.743 -4.716 19.775 1.00 78.38 117 GLY A C 1
ATOM 891 O O . GLY A 1 117 ? -11.916 -4.499 19.482 1.00 78.38 117 GLY A O 1
ATOM 892 N N . SER A 1 118 ? -9.750 -3.875 19.484 1.00 77.06 118 SER A N 1
ATOM 893 C CA . SER A 1 118 ? -9.918 -2.674 18.661 1.00 77.06 118 SER A CA 1
ATOM 894 C C . SER A 1 118 ? -9.784 -2.984 17.182 1.00 77.06 118 SER A C 1
ATOM 896 O O . SER A 1 118 ? -8.940 -3.783 16.784 1.00 77.06 118 SER A O 1
ATOM 898 N N . ASP A 1 119 ? -10.547 -2.271 16.359 1.00 78.06 119 ASP A N 1
ATOM 899 C CA . ASP A 1 119 ? -10.476 -2.410 14.912 1.00 78.06 119 ASP A CA 1
ATOM 900 C C . ASP A 1 119 ? -9.429 -1.461 14.302 1.00 78.06 119 ASP A C 1
ATOM 902 O O . ASP A 1 119 ? -9.350 -0.264 14.601 1.00 78.06 119 ASP A O 1
ATOM 906 N N . ILE A 1 120 ? -8.644 -1.988 13.368 1.00 78.81 120 ILE A N 1
ATOM 907 C CA . ILE A 1 120 ? -7.765 -1.221 12.479 1.00 78.81 120 ILE A CA 1
ATOM 908 C C . ILE A 1 120 ? -8.222 -1.440 11.040 1.00 78.81 120 ILE A C 1
ATOM 910 O O . ILE A 1 120 ? -8.736 -2.498 10.743 1.00 78.81 120 ILE A O 1
ATOM 914 N N . LEU A 1 121 ? -8.087 -0.469 10.143 1.00 80.06 121 LEU A N 1
ATOM 915 C CA . LEU A 1 121 ? -8.242 -0.644 8.700 1.00 80.06 121 LEU A CA 1
ATOM 916 C C . LEU A 1 121 ? -6.979 -0.108 8.033 1.00 80.06 121 LEU A C 1
ATOM 918 O O . LEU A 1 121 ? -6.726 1.097 8.065 1.00 80.06 121 LEU A O 1
ATOM 922 N N . ARG A 1 122 ? -6.190 -0.995 7.419 1.00 80.56 122 ARG A N 1
ATOM 923 C CA . ARG A 1 122 ? -5.006 -0.622 6.635 1.00 80.56 122 ARG A CA 1
ATOM 924 C C . ARG A 1 122 ? -5.365 -0.496 5.159 1.00 80.56 122 ARG A C 1
ATOM 926 O O . ARG A 1 122 ? -5.879 -1.426 4.544 1.00 80.56 122 ARG A O 1
ATOM 933 N N . LEU A 1 123 ? -5.073 0.665 4.584 1.00 82.31 123 LEU A N 1
ATOM 934 C CA . LEU A 1 123 ? -5.150 0.926 3.153 1.00 82.31 123 LEU A CA 1
ATOM 935 C C . LEU A 1 123 ? -3.731 1.054 2.612 1.00 82.31 123 LEU A C 1
ATOM 937 O O . LEU A 1 123 ? -3.099 2.096 2.766 1.00 82.31 123 LEU A O 1
ATOM 941 N N . ASP A 1 124 ? -3.237 -0.008 1.990 1.00 82.94 124 ASP A N 1
ATOM 942 C CA . ASP A 1 124 ? -1.907 -0.044 1.393 1.00 82.94 124 ASP A CA 1
ATOM 943 C C . ASP A 1 124 ? -1.876 -1.016 0.211 1.00 82.94 124 ASP A C 1
ATOM 945 O O . ASP A 1 124 ? -2.765 -1.861 0.062 1.00 82.94 124 ASP A O 1
ATOM 949 N N . PHE A 1 125 ? -0.882 -0.874 -0.665 1.00 85.50 125 PHE A N 1
ATOM 950 C CA . PHE A 1 125 ? -0.767 -1.727 -1.840 1.00 85.50 125 PHE A CA 1
ATOM 951 C C . PHE A 1 125 ? 0.639 -1.779 -2.442 1.00 85.50 125 PHE A C 1
ATOM 953 O O . PHE A 1 125 ? 1.421 -0.840 -2.348 1.00 85.50 125 PHE A O 1
ATOM 960 N N . ASP A 1 126 ? 0.946 -2.868 -3.143 1.00 87.56 126 ASP A N 1
ATOM 961 C CA . ASP A 1 126 ? 2.180 -2.986 -3.923 1.00 87.56 126 ASP A CA 1
ATOM 962 C C . ASP A 1 126 ? 2.165 -2.039 -5.132 1.00 87.56 126 ASP A C 1
ATOM 964 O O . ASP A 1 126 ? 1.255 -2.099 -5.969 1.00 87.56 126 ASP A O 1
ATOM 968 N N . LEU A 1 127 ? 3.198 -1.203 -5.272 1.00 89.88 127 LEU A N 1
ATOM 969 C CA . LEU A 1 127 ? 3.301 -0.256 -6.386 1.00 89.88 127 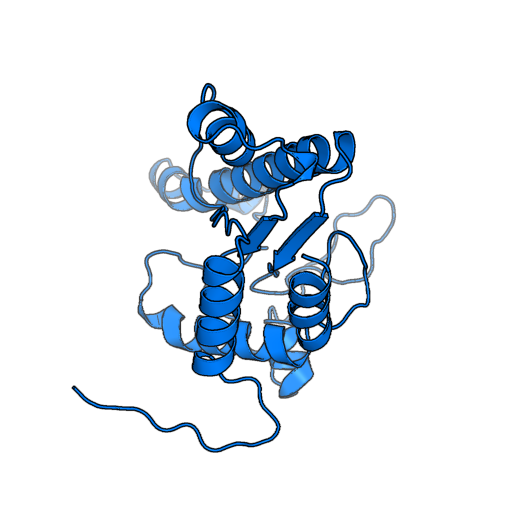LEU A CA 1
ATOM 970 C C . LEU A 1 127 ? 3.397 -0.983 -7.733 1.00 89.88 127 LEU A C 1
ATOM 972 O O . LEU A 1 127 ? 2.712 -0.616 -8.688 1.00 89.88 127 LEU A O 1
ATOM 976 N N . ASN A 1 128 ? 4.177 -2.061 -7.808 1.00 92.31 128 ASN A N 1
ATOM 977 C CA . ASN A 1 128 ? 4.289 -2.888 -9.005 1.00 92.31 128 ASN A CA 1
ATOM 978 C C . ASN A 1 128 ? 4.273 -4.381 -8.661 1.00 92.31 128 ASN A C 1
ATOM 980 O O . ASN A 1 128 ? 4.840 -4.814 -7.664 1.00 92.31 128 ASN A O 1
ATOM 984 N N . ASP A 1 129 ? 3.719 -5.193 -9.551 1.00 91.31 129 ASP A N 1
ATOM 985 C CA . ASP A 1 129 ? 3.949 -6.629 -9.577 1.00 91.31 129 ASP A CA 1
ATOM 986 C C . ASP A 1 129 ? 5.263 -6.892 -10.300 1.00 91.31 129 ASP A C 1
ATOM 988 O O . ASP A 1 129 ? 5.486 -6.422 -11.419 1.00 91.31 129 ASP A O 1
ATOM 992 N N . ARG A 1 130 ? 6.149 -7.654 -9.655 1.00 88.31 130 ARG A N 1
ATOM 993 C CA . ARG A 1 130 ? 7.485 -7.977 -10.186 1.00 88.31 130 ARG A CA 1
ATOM 994 C C . ARG A 1 130 ? 7.819 -9.458 -10.152 1.00 88.31 130 ARG A C 1
ATOM 996 O O . ARG A 1 130 ? 8.727 -9.881 -10.858 1.00 88.31 130 ARG A O 1
ATOM 1003 N N . LEU A 1 131 ? 7.088 -10.242 -9.367 1.00 86.69 131 LEU A N 1
ATOM 1004 C CA . LEU A 1 131 ? 7.283 -11.680 -9.227 1.00 86.69 131 LEU A CA 1
ATOM 1005 C C . LEU A 1 131 ? 6.119 -12.422 -9.866 1.00 86.69 131 LEU A C 1
ATOM 1007 O O . LEU A 1 131 ? 4.971 -11.991 -9.772 1.00 86.69 131 LEU A O 1
ATOM 1011 N N . GLN A 1 132 ? 6.414 -13.558 -10.486 1.00 84.19 132 GLN A N 1
ATOM 1012 C CA . GLN A 1 132 ? 5.376 -14.467 -10.950 1.00 84.19 132 GLN A CA 1
ATOM 1013 C C . GLN A 1 132 ? 4.515 -14.927 -9.767 1.00 84.19 132 GLN A C 1
ATOM 1015 O O . GLN A 1 132 ? 5.013 -15.157 -8.659 1.00 84.19 132 GLN A O 1
ATOM 1020 N N . VAL A 1 133 ? 3.206 -15.036 -10.009 1.00 76.94 133 VAL A N 1
ATOM 1021 C CA . VAL A 1 133 ? 2.216 -15.407 -8.985 1.00 76.94 133 VAL A CA 1
ATOM 1022 C C . VAL A 1 133 ? 2.455 -16.836 -8.492 1.00 76.94 133 VAL A C 1
ATOM 1024 O O . VAL A 1 133 ? 2.307 -17.120 -7.302 1.00 76.94 133 VAL A O 1
ATOM 1027 N N . GLU A 1 134 ? 2.866 -17.732 -9.392 1.00 78.75 134 GLU A N 1
ATOM 1028 C CA . GLU A 1 134 ? 3.077 -19.140 -9.079 1.00 78.75 134 GLU A CA 1
ATOM 1029 C C . GLU A 1 134 ? 4.310 -19.340 -8.183 1.00 78.75 134 GLU A C 1
ATOM 1031 O O . GLU A 1 134 ? 5.445 -19.005 -8.533 1.00 78.75 134 GLU A O 1
ATOM 1036 N N . LYS A 1 135 ? 4.079 -19.906 -6.995 1.00 78.06 135 LYS A N 1
ATOM 1037 C CA . LYS A 1 135 ? 5.137 -20.320 -6.071 1.00 78.06 135 LYS A CA 1
ATOM 1038 C C . LYS A 1 135 ? 5.528 -21.762 -6.385 1.00 78.06 135 LYS A C 1
ATOM 1040 O O . LYS A 1 135 ? 4.701 -22.660 -6.272 1.00 78.06 135 LYS A O 1
ATOM 1045 N N . GLN A 1 136 ? 6.799 -21.993 -6.707 1.00 77.94 136 GLN A N 1
ATOM 1046 C CA . GLN A 1 136 ? 7.351 -23.342 -6.844 1.00 77.94 136 GLN A CA 1
ATOM 1047 C C . GLN A 1 136 ? 8.080 -23.741 -5.549 1.00 77.94 136 GLN A C 1
ATOM 1049 O O . GLN A 1 136 ? 8.997 -23.025 -5.134 1.00 77.94 136 GLN A O 1
ATOM 1054 N N . PRO A 1 137 ? 7.713 -24.859 -4.894 1.00 84.31 137 PRO A N 1
ATOM 1055 C CA . PRO A 1 137 ? 8.389 -25.314 -3.682 1.00 84.31 137 PRO A CA 1
ATOM 1056 C C . PRO A 1 137 ? 9.903 -25.459 -3.882 1.00 84.31 137 PRO A C 1
ATOM 1058 O O . PRO A 1 137 ? 10.360 -2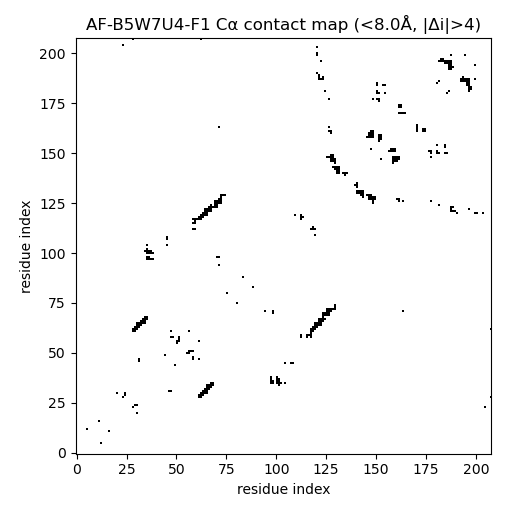6.042 -4.864 1.00 84.31 137 PRO A O 1
ATOM 1061 N N . GLY A 1 138 ? 10.686 -24.918 -2.946 1.00 81.31 138 GLY A N 1
ATOM 1062 C CA . GLY A 1 138 ? 12.151 -24.994 -2.976 1.00 81.31 138 GLY A CA 1
ATOM 1063 C C . GLY A 1 138 ? 12.833 -24.124 -4.039 1.00 81.31 138 GLY A C 1
ATOM 1064 O O . GLY A 1 138 ? 14.037 -24.269 -4.240 1.00 81.31 138 GLY A O 1
ATOM 1065 N N . ARG A 1 139 ? 12.106 -23.230 -4.726 1.00 77.38 139 ARG A N 1
ATOM 1066 C CA . ARG A 1 139 ? 12.670 -22.317 -5.731 1.00 77.38 139 ARG A CA 1
ATOM 1067 C C . ARG A 1 139 ? 12.293 -20.868 -5.454 1.00 77.38 139 ARG A C 1
ATOM 1069 O O . ARG A 1 139 ? 11.202 -20.571 -4.971 1.00 77.38 139 ARG A O 1
ATOM 1076 N N . LEU A 1 140 ? 13.204 -19.958 -5.798 1.00 77.00 140 LEU A N 1
ATOM 1077 C CA . LEU A 1 140 ? 12.903 -18.530 -5.828 1.00 77.00 140 LEU A CA 1
ATOM 1078 C C . LEU A 1 140 ? 11.854 -18.254 -6.910 1.00 77.00 140 LEU A C 1
ATOM 1080 O O . LEU A 1 140 ? 11.887 -18.856 -7.984 1.00 77.00 140 LEU A O 1
ATOM 1084 N N . ARG A 1 141 ? 10.933 -17.328 -6.629 1.00 82.38 141 ARG A N 1
ATOM 1085 C CA . ARG A 1 141 ? 9.973 -16.855 -7.632 1.00 82.38 141 ARG A CA 1
ATOM 1086 C C . ARG A 1 141 ? 10.718 -16.142 -8.756 1.00 82.38 141 ARG A C 1
ATOM 1088 O O . ARG A 1 141 ? 11.582 -15.308 -8.496 1.00 82.38 141 ARG A O 1
ATOM 1095 N N . SER A 1 142 ? 10.363 -16.457 -9.997 1.00 84.44 142 SER A N 1
ATOM 1096 C CA . SER A 1 142 ? 10.904 -15.774 -11.170 1.00 84.44 142 SER A CA 1
ATOM 1097 C C . SER A 1 142 ? 10.329 -14.365 -11.309 1.00 84.44 142 SER A C 1
ATOM 1099 O O . SER A 1 142 ? 9.208 -14.094 -10.870 1.00 84.44 142 SER A O 1
ATOM 1101 N N . LEU A 1 143 ? 11.093 -13.478 -11.949 1.00 86.56 143 LEU A N 1
ATOM 1102 C CA . LEU A 1 143 ? 10.632 -12.134 -12.285 1.00 86.56 143 LEU A CA 1
ATOM 1103 C C . LEU A 1 143 ? 9.552 -12.181 -13.377 1.00 86.56 143 LEU A C 1
ATOM 1105 O O . LEU A 1 143 ? 9.535 -13.076 -14.229 1.00 86.56 143 LEU A O 1
ATOM 1109 N N . LEU A 1 144 ? 8.658 -11.197 -13.354 1.00 88.44 144 LEU A N 1
ATOM 1110 C CA . LEU A 1 144 ? 7.759 -10.913 -14.466 1.00 88.44 144 LEU A CA 1
ATOM 1111 C C . LEU A 1 144 ? 8.542 -10.266 -15.608 1.00 88.44 144 LEU A C 1
ATOM 1113 O O . LEU A 1 144 ? 9.328 -9.350 -15.384 1.00 88.44 144 LEU A O 1
ATOM 1117 N N . GLU A 1 145 ? 8.267 -10.696 -16.841 1.00 88.81 145 GLU A N 1
ATOM 1118 C CA . GLU A 1 145 ? 8.840 -10.082 -18.047 1.00 88.81 145 GLU A CA 1
ATOM 1119 C C . GLU A 1 145 ? 8.425 -8.607 -18.177 1.00 88.81 145 GLU A C 1
ATOM 1121 O O . GLU A 1 145 ? 9.209 -7.764 -18.605 1.00 88.81 145 GLU A O 1
ATOM 1126 N N . LYS A 1 146 ? 7.191 -8.288 -17.763 1.00 91.00 146 LYS A N 1
ATOM 1127 C CA . LYS A 1 146 ? 6.627 -6.935 -17.783 1.00 91.00 146 LYS A CA 1
ATOM 1128 C C . LYS A 1 146 ? 6.111 -6.553 -16.396 1.00 91.00 146 LYS A C 1
ATOM 1130 O O . LYS A 1 146 ? 4.934 -6.793 -16.101 1.00 91.00 146 LYS A O 1
ATOM 1135 N N . PRO A 1 147 ? 6.968 -5.974 -15.539 1.00 92.81 147 PRO A N 1
ATOM 1136 C CA . PRO A 1 147 ? 6.525 -5.366 -14.296 1.00 92.81 147 PRO A CA 1
ATOM 1137 C C . PRO A 1 147 ? 5.456 -4.305 -14.551 1.00 92.81 147 PRO A C 1
ATOM 1139 O O . PRO A 1 147 ? 5.564 -3.539 -15.510 1.00 92.81 147 PRO A O 1
ATOM 1142 N N . HIS A 1 148 ? 4.422 -4.271 -13.720 1.00 95.12 148 HIS A N 1
ATOM 1143 C CA . HIS A 1 148 ? 3.305 -3.344 -13.887 1.00 95.12 148 HIS A CA 1
ATOM 1144 C C . HIS A 1 148 ? 2.529 -3.168 -12.585 1.00 95.12 148 HIS A C 1
ATOM 1146 O O . HIS A 1 148 ? 2.516 -4.065 -11.750 1.00 95.12 148 HIS A O 1
ATOM 1152 N N . ASN A 1 149 ? 1.808 -2.063 -12.430 1.00 95.44 149 ASN A N 1
ATOM 1153 C CA . ASN A 1 149 ? 0.832 -1.931 -11.359 1.00 95.44 149 ASN A CA 1
ATOM 1154 C C . ASN A 1 149 ? -0.402 -2.798 -11.639 1.00 95.44 149 ASN A C 1
ATOM 1156 O O . ASN A 1 149 ? -1.073 -2.638 -12.667 1.00 95.44 149 ASN A O 1
ATOM 1160 N N . ARG A 1 150 ? -0.737 -3.682 -10.694 1.00 93.94 150 ARG A N 1
ATOM 1161 C CA . ARG A 1 150 ? -1.857 -4.621 -10.842 1.00 93.94 150 ARG A CA 1
ATOM 1162 C C . ARG A 1 150 ? -3.214 -3.941 -11.000 1.00 93.94 150 ARG A C 1
ATOM 1164 O O . ARG A 1 150 ? -4.057 -4.444 -11.736 1.00 93.94 150 ARG A O 1
ATOM 1171 N N . TYR A 1 151 ? -3.439 -2.792 -10.361 1.00 94.69 151 TYR A N 1
ATOM 1172 C CA . TYR A 1 151 ? -4.739 -2.112 -10.395 1.00 94.69 151 TYR A CA 1
ATOM 1173 C C . TYR A 1 151 ? -4.939 -1.313 -11.679 1.00 94.69 151 TYR A C 1
ATOM 1175 O O . TYR A 1 151 ? -6.032 -1.339 -12.243 1.00 94.69 151 TYR A O 1
ATOM 1183 N N . ILE A 1 152 ? -3.887 -0.664 -12.189 1.00 96.06 152 ILE A N 1
ATOM 1184 C CA . ILE A 1 152 ? -3.904 -0.042 -13.521 1.00 96.06 152 ILE A CA 1
ATOM 1185 C C . ILE A 1 152 ? -4.180 -1.114 -14.582 1.00 96.06 152 ILE A C 1
ATOM 1187 O O . ILE A 1 152 ? -5.037 -0.919 -15.447 1.00 96.06 152 ILE A O 1
ATOM 1191 N N . PHE A 1 153 ? -3.530 -2.279 -14.484 1.00 95.62 153 PHE A N 1
ATOM 1192 C CA . PHE A 1 153 ? -3.801 -3.395 -15.387 1.00 95.62 153 PHE A CA 1
ATOM 1193 C C . PHE A 1 153 ? -5.233 -3.926 -15.241 1.00 95.62 153 PHE A C 1
ATOM 1195 O O . PHE A 1 153 ? -5.939 -4.038 -16.240 1.00 95.62 153 PHE A O 1
ATOM 1202 N N . LYS A 1 154 ? -5.715 -4.177 -14.018 1.00 94.75 154 LYS A N 1
ATOM 1203 C CA . LYS A 1 154 ? -7.091 -4.642 -13.763 1.00 94.75 154 LYS A CA 1
ATOM 1204 C C . LYS A 1 154 ? -8.127 -3.691 -14.370 1.00 94.75 154 LYS A C 1
ATOM 1206 O O . LYS A 1 154 ? -9.075 -4.154 -15.001 1.00 94.75 154 LYS A O 1
ATOM 1211 N N . LYS A 1 155 ? -7.919 -2.377 -14.240 1.00 95.00 155 LYS A N 1
ATOM 1212 C CA . LYS A 1 155 ? -8.862 -1.353 -14.704 1.00 95.00 155 LYS A CA 1
ATOM 1213 C C . LYS A 1 155 ? -8.791 -1.068 -16.204 1.00 95.00 155 LYS A C 1
ATOM 1215 O O . LYS A 1 155 ? -9.833 -0.933 -16.840 1.00 95.00 155 LYS A O 1
ATOM 1220 N N . TYR A 1 156 ? -7.590 -0.957 -16.769 1.00 95.75 156 TYR A N 1
ATOM 1221 C CA . TYR A 1 156 ? -7.396 -0.480 -18.144 1.00 95.75 156 TYR A CA 1
ATOM 1222 C C . TYR A 1 156 ? -6.816 -1.527 -19.098 1.00 95.75 156 TYR A C 1
ATOM 1224 O O . TYR A 1 156 ? -6.647 -1.233 -20.279 1.00 95.75 156 TYR A O 1
ATOM 1232 N N . GLN A 1 157 ? -6.489 -2.728 -18.610 1.00 95.75 157 GLN A N 1
ATOM 1233 C CA . GLN A 1 157 ? -5.810 -3.788 -19.371 1.00 95.75 157 GLN A CA 1
ATOM 1234 C C . GLN A 1 157 ? -4.486 -3.308 -19.993 1.00 95.75 157 GLN A C 1
ATOM 1236 O O . GLN A 1 157 ? -4.076 -3.739 -21.071 1.00 95.75 157 GLN A O 1
ATOM 1241 N N . LYS A 1 158 ? -3.809 -2.386 -19.296 1.00 94.56 158 LYS A N 1
ATOM 1242 C CA . LYS A 1 158 ? -2.565 -1.745 -19.727 1.00 94.56 158 LYS A CA 1
ATOM 1243 C C . LYS A 1 158 ? -1.422 -2.143 -18.799 1.00 94.56 158 LYS A C 1
ATOM 1245 O O . LYS A 1 158 ? -1.490 -1.910 -17.596 1.00 94.56 158 LYS A O 1
ATOM 1250 N N . TYR A 1 159 ? -0.351 -2.688 -19.372 1.00 94.75 159 TYR A N 1
ATOM 1251 C CA . TYR A 1 159 ? 0.914 -2.863 -18.660 1.00 94.75 159 TYR A CA 1
ATOM 1252 C C . TYR A 1 159 ? 1.575 -1.497 -18.482 1.00 94.75 159 TYR A C 1
ATOM 1254 O O . TYR A 1 159 ? 2.088 -0.919 -19.440 1.00 94.75 159 TYR A O 1
ATOM 1262 N N . GLN A 1 160 ? 1.533 -0.976 -17.261 1.00 95.06 160 GLN A N 1
ATOM 1263 C CA . GLN A 1 160 ? 2.181 0.274 -16.886 1.00 95.06 160 GLN A CA 1
ATOM 1264 C C . GLN A 1 160 ? 2.921 0.055 -15.578 1.00 95.06 160 GLN A C 1
ATOM 1266 O O . GLN A 1 160 ? 2.309 -0.297 -14.570 1.00 95.06 160 GLN A O 1
ATOM 1271 N N . LYS A 1 161 ? 4.237 0.242 -15.620 1.00 94.75 161 LYS A N 1
ATOM 1272 C CA . LYS A 1 161 ? 5.082 0.281 -14.434 1.00 94.75 161 LYS A CA 1
ATOM 1273 C C . LYS A 1 161 ? 5.046 1.699 -13.875 1.00 94.75 161 LYS A C 1
ATOM 1275 O O . LYS A 1 161 ? 5.212 2.629 -14.656 1.00 94.75 161 LYS A O 1
ATOM 1280 N N . ILE A 1 162 ? 4.852 1.838 -12.570 1.00 91.88 162 ILE A N 1
ATOM 1281 C CA . ILE A 1 162 ? 4.977 3.128 -11.881 1.00 91.88 162 ILE A CA 1
ATOM 1282 C C . ILE A 1 162 ? 6.410 3.328 -11.395 1.00 91.88 162 ILE A C 1
ATOM 1284 O O . ILE A 1 162 ? 7.055 2.352 -10.991 1.00 91.88 162 ILE A O 1
ATOM 1288 N N . GLY A 1 163 ? 6.885 4.572 -11.399 1.00 89.06 163 GLY A N 1
ATOM 1289 C CA . GLY A 1 163 ? 8.089 4.954 -10.660 1.00 89.06 163 GLY A CA 1
ATOM 1290 C C . GLY A 1 163 ? 7.897 4.770 -9.150 1.00 89.06 163 GLY A C 1
ATOM 1291 O O . GLY A 1 163 ? 6.817 5.025 -8.618 1.00 89.06 163 GLY A O 1
ATOM 1292 N N . GLU A 1 164 ? 8.929 4.266 -8.476 1.00 84.38 164 GLU A N 1
ATOM 1293 C CA . GLU A 1 164 ? 8.909 3.957 -7.035 1.00 84.38 164 GLU A CA 1
ATOM 1294 C C . GLU A 1 164 ? 9.845 4.882 -6.239 1.00 84.38 164 GLU A C 1
ATOM 1296 O O . GLU A 1 164 ? 9.894 4.797 -5.016 1.00 84.38 164 GLU A O 1
ATOM 1301 N N . GLU A 1 165 ? 10.570 5.781 -6.916 1.00 79.81 165 GLU A N 1
ATOM 1302 C CA . GLU A 1 165 ? 11.466 6.739 -6.273 1.00 79.81 165 GLU A CA 1
ATOM 1303 C C . GLU A 1 165 ? 10.656 7.763 -5.463 1.00 79.81 165 GLU A C 1
ATOM 1305 O O . GLU A 1 165 ? 9.803 8.471 -6.009 1.00 79.81 165 GLU A O 1
ATOM 1310 N N . ILE A 1 166 ? 10.937 7.844 -4.159 1.00 73.94 166 ILE A N 1
ATOM 1311 C CA . ILE A 1 166 ? 10.220 8.698 -3.196 1.00 73.94 166 ILE A CA 1
ATOM 1312 C C . ILE A 1 166 ? 10.457 10.191 -3.479 1.00 73.94 166 ILE A C 1
ATOM 1314 O O . ILE A 1 166 ? 9.581 11.023 -3.250 1.00 73.94 166 ILE A O 1
ATOM 1318 N N . ASP A 1 167 ? 11.641 10.540 -3.975 1.00 75.12 167 ASP A N 1
ATOM 1319 C CA . ASP A 1 167 ? 12.107 11.910 -4.192 1.00 75.12 167 ASP A CA 1
ATOM 1320 C C . ASP A 1 167 ? 11.921 12.405 -5.636 1.00 75.12 167 ASP A C 1
ATOM 1322 O O . ASP A 1 167 ? 12.382 13.495 -5.981 1.00 75.12 167 ASP A O 1
ATOM 1326 N N . ASN A 1 168 ? 11.202 11.647 -6.472 1.00 79.19 168 ASN A N 1
ATOM 1327 C CA . ASN A 1 168 ? 10.931 12.022 -7.854 1.00 79.19 168 ASN A CA 1
ATOM 1328 C C . ASN A 1 168 ? 9.505 12.588 -8.026 1.00 79.19 168 ASN A C 1
ATOM 1330 O O . ASN A 1 168 ? 8.538 11.823 -8.120 1.00 79.19 168 ASN A O 1
ATOM 1334 N N . PRO A 1 169 ? 9.336 13.920 -8.137 1.00 81.69 169 PRO A N 1
ATOM 1335 C CA . PRO A 1 169 ? 8.016 14.531 -8.269 1.00 81.69 169 PRO A CA 1
ATOM 1336 C C . PRO A 1 169 ? 7.298 14.162 -9.575 1.00 81.69 169 PRO A C 1
ATOM 1338 O O . PRO A 1 169 ? 6.069 14.215 -9.616 1.00 81.69 169 PRO A O 1
ATOM 1341 N N . GLU A 1 170 ? 8.019 13.735 -10.615 1.00 87.12 170 GLU A N 1
ATOM 1342 C CA . GLU A 1 170 ? 7.419 13.311 -11.888 1.00 87.12 170 GLU A CA 1
ATOM 1343 C C . GLU A 1 170 ? 6.544 12.053 -11.720 1.00 87.12 170 GLU A C 1
ATOM 1345 O O . GLU A 1 170 ? 5.581 11.857 -12.462 1.00 87.12 170 GLU A O 1
ATOM 1350 N N . ASN A 1 171 ? 6.800 11.244 -10.683 1.00 86.31 17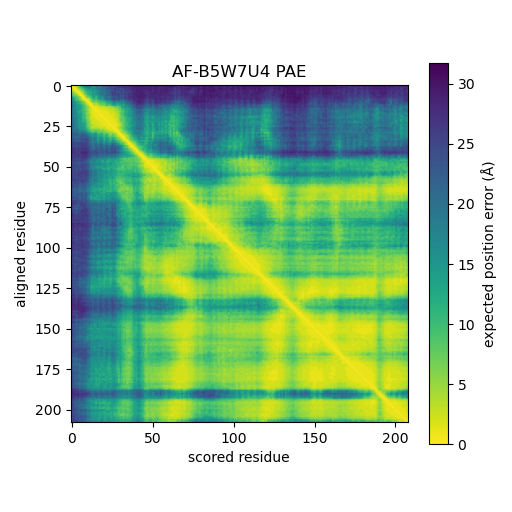1 ASN A N 1
ATOM 1351 C CA . ASN A 1 171 ? 6.019 10.042 -10.381 1.00 86.31 171 ASN A CA 1
ATOM 1352 C C . ASN A 1 171 ? 4.623 10.363 -9.808 1.00 86.31 171 ASN A C 1
ATOM 1354 O O . ASN A 1 171 ? 3.734 9.509 -9.839 1.00 86.31 171 ASN A O 1
ATOM 1358 N N . CYS A 1 172 ? 4.386 11.584 -9.302 1.00 84.75 172 CYS A N 1
ATOM 1359 C CA . CYS A 1 172 ? 3.163 11.935 -8.564 1.00 84.75 172 CYS A CA 1
ATOM 1360 C C . CYS A 1 172 ? 1.880 11.628 -9.341 1.00 84.75 172 CYS A C 1
ATOM 1362 O O . CYS A 1 172 ? 0.914 11.113 -8.777 1.00 84.75 172 CYS A O 1
ATOM 1364 N N . GLN A 1 173 ? 1.854 11.945 -10.636 1.00 88.25 173 GLN A N 1
ATOM 1365 C CA . GLN A 1 173 ? 0.652 11.772 -11.445 1.00 88.25 173 GLN A CA 1
ATOM 1366 C C . GLN A 1 173 ? 0.288 10.291 -11.605 1.00 88.25 173 GLN A C 1
ATOM 1368 O O . GLN A 1 173 ? -0.887 9.928 -11.507 1.00 88.25 173 GLN A O 1
ATOM 1373 N N . GLU A 1 174 ? 1.289 9.437 -11.811 1.00 90.44 174 GLU A N 1
ATOM 1374 C CA . GLU A 1 174 ? 1.094 7.996 -11.949 1.00 90.44 174 GLU A CA 1
ATOM 1375 C C . GLU A 1 174 ? 0.739 7.344 -10.605 1.00 90.44 174 GLU A C 1
ATOM 1377 O O . GLU A 1 174 ? -0.122 6.466 -10.556 1.00 90.44 174 GLU A O 1
ATOM 1382 N N . LEU A 1 175 ? 1.319 7.822 -9.498 1.00 89.94 175 LEU A N 1
ATOM 1383 C CA . LEU A 1 175 ? 0.974 7.384 -8.141 1.00 89.94 175 LEU A CA 1
ATOM 1384 C C . LEU A 1 175 ? -0.480 7.727 -7.785 1.00 89.94 175 LEU A C 1
ATOM 1386 O O . LEU A 1 175 ? -1.207 6.882 -7.259 1.00 89.94 175 LEU A O 1
ATOM 1390 N N . ILE A 1 176 ? -0.946 8.933 -8.132 1.00 89.12 176 ILE A N 1
ATOM 1391 C CA . ILE A 1 176 ? -2.355 9.328 -7.967 1.00 89.12 176 ILE A CA 1
ATOM 1392 C C . ILE A 1 176 ? -3.270 8.414 -8.791 1.00 89.12 176 ILE A C 1
ATOM 1394 O O . ILE A 1 176 ? -4.341 8.020 -8.323 1.00 89.12 176 ILE A O 1
ATOM 1398 N N . GLU A 1 177 ? -2.882 8.084 -10.023 1.00 91.94 177 GLU A N 1
ATOM 1399 C CA . GLU A 1 177 ? -3.646 7.173 -10.873 1.00 91.94 177 GLU A CA 1
ATOM 1400 C C . GLU A 1 177 ? -3.704 5.755 -10.291 1.00 91.94 177 GLU A C 1
ATOM 1402 O O . GLU A 1 177 ? -4.790 5.172 -10.223 1.00 91.94 177 GLU A O 1
ATOM 1407 N N . ALA A 1 178 ? -2.578 5.223 -9.819 1.00 92.62 178 ALA A N 1
ATOM 1408 C CA . ALA A 1 178 ? -2.511 3.917 -9.177 1.00 92.62 178 ALA A CA 1
ATOM 1409 C C . ALA A 1 178 ? -3.380 3.861 -7.914 1.00 92.62 178 ALA A C 1
ATOM 1411 O O . ALA A 1 178 ? -4.181 2.937 -7.774 1.00 92.62 178 ALA A O 1
ATOM 1412 N N . ALA A 1 179 ? -3.318 4.887 -7.059 1.00 90.69 179 ALA A N 1
ATOM 1413 C CA . ALA A 1 179 ? -4.161 4.995 -5.869 1.00 90.69 179 ALA A CA 1
ATOM 1414 C C . ALA A 1 179 ? -5.657 5.051 -6.224 1.00 90.69 179 ALA A C 1
ATOM 1416 O O . ALA A 1 179 ? -6.469 4.369 -5.602 1.00 90.69 179 ALA A O 1
ATOM 1417 N N . LYS A 1 180 ? -6.044 5.796 -7.270 1.00 91.31 180 LYS A N 1
ATOM 1418 C CA . LYS A 1 180 ? -7.430 5.793 -7.778 1.00 91.31 180 LYS A CA 1
ATOM 1419 C C . LYS A 1 180 ? -7.852 4.407 -8.267 1.00 91.31 180 LYS A C 1
ATOM 1421 O O . LYS A 1 180 ? -8.968 3.978 -7.994 1.00 91.31 180 LYS A O 1
ATOM 1426 N N . CYS A 1 181 ? -6.979 3.696 -8.979 1.00 93.81 181 CYS A N 1
ATOM 1427 C CA . CYS A 1 181 ? -7.272 2.336 -9.426 1.00 93.81 181 CYS A CA 1
ATOM 1428 C C . CYS A 1 181 ? -7.398 1.364 -8.244 1.00 93.81 181 CYS A C 1
ATOM 1430 O O . CYS A 1 181 ? -8.300 0.529 -8.252 1.00 93.81 181 CYS A O 1
ATOM 1432 N N . PHE A 1 182 ? -6.551 1.497 -7.221 1.00 92.44 182 PHE A N 1
ATOM 1433 C CA . PHE A 1 182 ? -6.634 0.722 -5.984 1.00 92.44 182 PHE A CA 1
ATOM 1434 C C . PHE A 1 182 ? -7.953 0.969 -5.246 1.00 92.44 182 PHE A C 1
ATOM 1436 O O . PHE A 1 182 ? -8.645 0.014 -4.910 1.00 92.44 182 PHE A O 1
ATOM 1443 N N . LEU A 1 183 ? -8.360 2.230 -5.081 1.00 90.25 183 LEU A N 1
ATOM 1444 C CA . LEU A 1 183 ? -9.66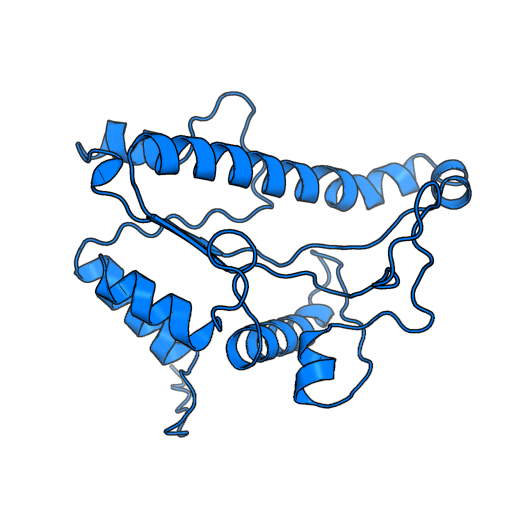2 2.559 -4.500 1.00 90.25 183 LEU A CA 1
ATOM 1445 C C . LEU A 1 183 ? -10.814 1.936 -5.293 1.00 90.25 183 LEU A C 1
ATOM 1447 O O . LEU A 1 183 ? -11.786 1.504 -4.694 1.00 90.25 183 LEU A O 1
ATOM 1451 N N . ASP A 1 184 ? -10.719 1.879 -6.623 1.00 90.06 184 ASP A N 1
ATOM 1452 C CA . ASP A 1 184 ? -11.811 1.418 -7.483 1.00 90.06 184 ASP A CA 1
ATOM 1453 C C . ASP A 1 184 ? -11.949 -0.103 -7.577 1.00 90.06 184 ASP A C 1
ATOM 1455 O O . ASP A 1 184 ? -13.066 -0.605 -7.693 1.00 90.06 184 ASP A O 1
ATOM 1459 N N . CYS A 1 185 ? -10.835 -0.835 -7.598 1.00 91.75 185 CYS A N 1
ATOM 1460 C CA . CYS A 1 185 ? -10.841 -2.274 -7.879 1.00 91.75 185 CYS A CA 1
ATOM 1461 C C . CYS A 1 185 ? -9.914 -3.101 -6.981 1.00 91.75 185 CYS A C 1
ATOM 1463 O O . CYS A 1 185 ? -9.733 -4.296 -7.235 1.00 91.75 185 CYS A O 1
ATOM 1465 N N . GLY A 1 186 ? -9.309 -2.478 -5.973 1.00 90.38 186 GLY A N 1
ATOM 1466 C CA . GLY A 1 186 ? -8.489 -3.138 -4.971 1.00 90.38 186 GLY A CA 1
ATOM 1467 C C . GLY A 1 186 ? -9.303 -3.766 -3.848 1.00 90.38 186 GLY A C 1
ATOM 1468 O O . GLY A 1 186 ? -10.497 -3.506 -3.681 1.00 90.38 186 GLY A O 1
ATOM 1469 N N . GLU A 1 187 ? -8.616 -4.595 -3.075 1.00 90.19 187 GLU A N 1
ATOM 1470 C CA . GLU A 1 187 ? -9.134 -5.312 -1.913 1.00 90.19 187 GLU A CA 1
ATOM 1471 C C . GLU A 1 187 ? -8.193 -5.067 -0.725 1.00 90.19 187 GLU A C 1
ATOM 1473 O O . GLU A 1 187 ? -7.007 -4.796 -0.926 1.00 90.19 187 GLU A O 1
ATOM 1478 N N . VAL A 1 188 ? -8.720 -5.137 0.498 1.00 83.50 188 VAL A N 1
ATOM 1479 C CA . VAL A 1 188 ? -7.928 -4.979 1.732 1.00 83.50 188 VAL A CA 1
ATOM 1480 C C . VAL A 1 188 ? -7.157 -6.276 2.018 1.00 83.50 188 VAL A C 1
ATOM 1482 O O . VAL A 1 188 ? -7.760 -7.351 2.035 1.00 83.50 188 VAL A O 1
ATOM 1485 N N . TYR A 1 189 ? -5.837 -6.189 2.227 1.00 66.31 189 TYR A N 1
ATOM 1486 C CA . TYR A 1 189 ? -4.946 -7.358 2.321 1.00 66.31 189 TYR A CA 1
ATOM 1487 C C . TYR A 1 189 ? -4.962 -8.055 3.690 1.00 66.31 189 TYR A C 1
ATOM 1489 O O . TYR A 1 189 ? -5.022 -9.284 3.728 1.00 66.31 189 TYR A O 1
ATOM 1497 N N . ASP A 1 190 ? -4.949 -7.306 4.796 1.00 57.59 190 ASP A N 1
ATOM 1498 C CA . ASP A 1 190 ? -4.399 -7.851 6.051 1.00 57.59 190 ASP A CA 1
ATOM 1499 C C . ASP A 1 190 ? -5.419 -8.398 7.057 1.00 57.59 190 ASP A C 1
ATOM 1501 O O . ASP A 1 190 ? -5.054 -9.132 7.968 1.00 57.59 190 ASP A O 1
ATOM 1505 N N . GLN A 1 191 ? -6.713 -8.114 6.889 1.00 52.69 191 GLN A N 1
ATOM 1506 C CA . GLN A 1 191 ? -7.715 -8.480 7.909 1.00 52.69 191 GLN A CA 1
ATOM 1507 C C . GLN A 1 191 ? -8.948 -9.191 7.369 1.00 52.69 191 GLN A C 1
ATOM 1509 O O . GLN A 1 191 ? -9.544 -10.024 8.051 1.00 52.69 191 GLN A O 1
ATOM 1514 N N . LYS A 1 192 ? -9.361 -8.858 6.143 1.00 57.94 192 LYS A N 1
ATOM 1515 C CA . LYS A 1 192 ? -10.516 -9.459 5.466 1.00 57.94 192 LYS A CA 1
ATOM 1516 C C . LYS A 1 192 ? -10.205 -9.587 3.973 1.00 57.94 192 LYS A C 1
ATOM 1518 O O . LYS A 1 192 ? -10.733 -8.802 3.181 1.00 57.94 192 LYS A O 1
ATOM 1523 N N . PRO A 1 193 ? -9.329 -10.536 3.587 1.00 66.06 193 PRO A N 1
ATOM 1524 C CA . PRO A 1 193 ? -8.994 -10.746 2.185 1.00 66.06 193 PRO A CA 1
ATOM 1525 C C . PRO A 1 193 ? -10.276 -10.920 1.363 1.00 66.06 193 PRO A C 1
ATOM 1527 O O . PRO A 1 193 ? -11.166 -11.688 1.735 1.00 66.06 193 PRO A O 1
ATOM 1530 N N . GLY A 1 194 ? -10.380 -10.171 0.265 1.00 76.81 194 GLY A N 1
ATOM 1531 C CA . GLY A 1 194 ? -11.541 -10.194 -0.626 1.00 76.81 194 GLY A CA 1
ATOM 1532 C C . GLY A 1 194 ? -12.596 -9.111 -0.386 1.00 76.81 194 GLY A C 1
ATOM 1533 O O . GLY A 1 194 ? -13.573 -9.072 -1.133 1.00 76.81 194 GLY A O 1
ATOM 1534 N N . VAL A 1 195 ? -12.440 -8.222 0.606 1.00 86.75 195 VAL A N 1
ATOM 1535 C CA . VAL A 1 195 ? -13.338 -7.060 0.758 1.00 86.75 195 VAL A CA 1
ATOM 1536 C C . VAL A 1 195 ? -12.861 -5.914 -0.143 1.00 86.75 195 VAL A C 1
ATOM 1538 O O . VAL A 1 195 ? -11.731 -5.448 0.036 1.00 86.75 195 VAL A O 1
ATOM 1541 N N . PRO A 1 196 ? -13.695 -5.415 -1.078 1.00 90.62 196 PRO A N 1
ATOM 1542 C CA . PRO A 1 196 ? -13.344 -4.268 -1.908 1.00 90.62 196 PRO A CA 1
ATOM 1543 C C . PRO A 1 196 ? -13.057 -3.023 -1.067 1.00 90.62 196 PRO A C 1
ATOM 1545 O O . PRO A 1 196 ? -13.793 -2.708 -0.130 1.00 90.62 196 PRO A O 1
ATOM 1548 N N . VAL A 1 197 ? -12.030 -2.257 -1.440 1.00 87.88 197 VAL A N 1
ATOM 1549 C CA . VAL A 1 197 ? -11.631 -1.041 -0.702 1.00 87.88 197 VAL A CA 1
ATOM 1550 C C . VAL A 1 197 ? -12.781 -0.031 -0.602 1.00 87.88 197 VAL A C 1
ATOM 1552 O O . VAL A 1 197 ? -12.990 0.559 0.460 1.00 87.88 197 VAL A O 1
ATOM 1555 N N . ARG A 1 198 ? -13.580 0.120 -1.671 1.00 87.56 198 ARG A N 1
ATOM 1556 C CA . ARG A 1 198 ? -14.774 0.990 -1.677 1.00 87.56 198 ARG A CA 1
ATOM 1557 C C . ARG A 1 198 ? -15.806 0.621 -0.616 1.00 87.56 198 ARG A C 1
ATOM 1559 O O . ARG A 1 198 ? -16.528 1.507 -0.167 1.00 87.56 198 ARG A O 1
ATOM 1566 N N . ASP A 1 199 ? -15.875 -0.648 -0.234 1.00 87.62 199 ASP A N 1
ATOM 1567 C CA . ASP A 1 199 ? -16.838 -1.146 0.744 1.00 87.62 199 ASP A CA 1
ATOM 1568 C C . ASP A 1 199 ? -16.246 -1.135 2.157 1.00 87.62 199 ASP A C 1
ATOM 1570 O O . ASP A 1 199 ? -16.947 -0.808 3.115 1.00 87.62 199 ASP A O 1
ATOM 1574 N N . ALA A 1 200 ? -14.949 -1.426 2.291 1.00 85.62 200 ALA A N 1
ATOM 1575 C CA . ALA A 1 200 ? -14.257 -1.482 3.577 1.00 85.62 200 ALA A CA 1
ATOM 1576 C C . ALA A 1 200 ? -14.262 -0.136 4.317 1.00 85.62 200 ALA A C 1
ATOM 1578 O O . ALA A 1 200 ? -14.566 -0.095 5.507 1.00 85.62 200 ALA A O 1
ATOM 1579 N N . ILE A 1 201 ? -13.984 0.969 3.616 1.00 82.38 201 ILE A N 1
ATOM 1580 C CA . ILE A 1 201 ? -13.932 2.317 4.210 1.00 82.38 201 ILE A CA 1
ATOM 1581 C C . ILE A 1 201 ? -15.268 2.711 4.869 1.00 82.38 201 ILE A C 1
ATOM 1583 O O . ILE A 1 201 ? -15.276 2.997 6.067 1.00 82.38 201 ILE A O 1
ATOM 1587 N N . PRO A 1 202 ? -16.416 2.713 4.161 1.00 81.44 202 PRO A N 1
ATOM 1588 C CA . PRO A 1 202 ? -17.684 3.090 4.777 1.00 81.44 202 PRO A CA 1
ATOM 1589 C C . PRO A 1 202 ? -18.164 2.073 5.815 1.00 81.44 202 PRO A C 1
ATOM 1591 O O . PRO A 1 202 ? -18.882 2.459 6.732 1.00 81.44 202 PRO A O 1
ATOM 1594 N N . GLN A 1 203 ? -17.812 0.787 5.696 1.00 84.12 203 GLN A N 1
ATOM 1595 C CA . GLN A 1 203 ? -18.108 -0.196 6.745 1.00 84.12 203 GLN A CA 1
ATOM 1596 C C . GLN A 1 203 ? -17.350 0.127 8.031 1.00 84.12 203 GLN A C 1
ATOM 1598 O O . GLN A 1 203 ? -17.960 0.156 9.095 1.00 84.12 203 GLN A O 1
ATOM 1603 N N . PHE A 1 204 ? -16.057 0.430 7.923 1.00 82.69 204 PHE A N 1
ATOM 1604 C CA . PHE A 1 204 ? -15.216 0.796 9.056 1.00 82.69 204 PHE A CA 1
ATOM 1605 C C . PHE A 1 204 ? -15.725 2.057 9.763 1.00 82.69 204 PHE A C 1
ATOM 1607 O O . PHE A 1 204 ? -15.863 2.047 10.981 1.00 82.69 204 PHE A O 1
ATOM 1614 N N . ILE A 1 205 ? -16.104 3.088 8.994 1.00 78.25 205 ILE A N 1
ATOM 1615 C CA . ILE A 1 205 ? -16.683 4.341 9.515 1.00 78.25 205 ILE A CA 1
ATOM 1616 C C . ILE A 1 205 ? -18.081 4.137 10.122 1.00 78.25 205 ILE A C 1
ATOM 1618 O O . ILE A 1 205 ? -18.488 4.889 10.986 1.00 78.25 205 ILE A O 1
ATOM 1622 N N . LYS A 1 206 ? -18.879 3.165 9.666 1.00 77.31 206 LYS A N 1
ATOM 1623 C CA . LYS A 1 206 ? -20.217 2.929 10.247 1.00 77.31 206 LYS A CA 1
ATOM 1624 C C . LYS A 1 206 ? -20.178 2.163 11.564 1.00 77.31 206 LYS A C 1
ATOM 1626 O O . LYS A 1 206 ? -21.161 2.195 12.300 1.00 77.31 206 LYS A O 1
ATOM 1631 N N . LEU A 1 207 ? -19.115 1.400 11.792 1.00 77.62 207 LEU A N 1
ATOM 1632 C CA . LEU A 1 207 ? -18.955 0.570 12.981 1.00 77.62 207 LEU A CA 1
ATOM 1633 C C . LEU A 1 207 ? -18.375 1.351 14.173 1.00 77.62 207 LEU A C 1
ATOM 1635 O O . LEU A 1 207 ? -18.465 0.846 15.289 1.00 77.62 207 LEU A O 1
ATOM 1639 N N . HIS A 1 208 ? -17.845 2.559 13.944 1.00 68.94 208 HIS A N 1
ATOM 1640 C CA . HIS A 1 208 ? -17.116 3.381 14.917 1.00 68.94 208 HIS A CA 1
ATOM 1641 C C . HIS A 1 208 ? -17.515 4.848 14.809 1.00 68.94 208 HIS A C 1
ATOM 1643 O O . HIS A 1 208 ? -17.637 5.499 15.867 1.00 68.94 208 HIS A O 1
#